Protein 4J2C (pdb70)

Secondary structure (DSSP, 8-state):
------HHHHHHHHHHHHHHHHHHHHHHHHHHH-TTT--HHHHHHHHHHHHHHHHHHHHHHHHHHHHHHHHHHSHHHH---HHHHHHHHHHHHHHHHHHHHHHHHHH-/-HHHHHHHH---/-----THHHHHHHHHHHHHHHHHHHHHHHHHHH---HHHHHHHHHHHHHHHHHHHHHHHHHHHHHHHHHHSHHHH---HHHHHHHHHHHHHHHHHHHHHHHHHHH-/-HHHHHHHH---

B-factor: mean 20.78, std 4.78, range [11.16, 37.94]

Organism: Homo sapiens (NCBI:txid9606)

Foldseek 3Di:
DDDDDCLVVLLVVLVVLLVVLVVLLVVLVVQVVDVPPNDPVVNVVSVVVNVVSLVVNVVSLVVLVVVLVVCVVPVVVPVDDPVVSVVSVVSSVVSVVSSVVSVVVPPD/DCVVCCVVPVDD/DDDDDCLVVLLVVLVVLLVVLVVLLVVLVVPVPPDDPVVNVVSVVVSVVSLVSNVVSLVVLVVVLVVCVVPVVVVVDDPVRSVVSVVSSVVSVVSSVVSVVVVVVD/DQVVCCVPPVDD

Radius of gyration: 21.81 Å; Cα contacts (8 Å, |Δi|>4): 162; chains: 4; bounding box: 42×27×80 Å

Structure (mmCIF, N/CA/C/O backbone):
data_4J2C
#
_entry.id   4J2C
#
_cell.length_a   41.636
_cell.length_b   45.660
_cell.length_c   58.338
_cell.angle_alpha   90.000
_cell.angle_beta   90.040
_cell.angle_gamma   90.000
#
_symmetry.space_group_name_H-M   'P 1 21 1'
#
loop_
_entity.id
_entity.type
_entity.pdbx_description
1 polymer Syntaxin-6
2 polymer 'Vacuolar protein sorting-associated protein 51 homolog'
3 water water
#
loop_
_atom_site.group_PDB
_atom_site.id
_atom_site.type_symbol
_atom_site.label_atom_id
_atom_site.label_alt_id
_atom_site.label_comp_id
_atom_site.label_asym_id
_atom_site.label_entity_id
_atom_site.label_seq_id
_atom_site.pdbx_PDB_ins_code
_atom_site.Cartn_x
_atom_site.Cartn_y
_atom_site.Cartn_z
_atom_site.occupancy
_atom_site.B_iso_or_equiv
_atom_site.auth_seq_id
_atom_site.auth_comp_id
_atom_site.auth_asym_id
_atom_site.auth_atom_id
_atom_site.pdbx_PDB_model_num
ATOM 1 N N . GLY A 1 1 ? -17.265 20.660 33.961 1.00 23.08 1 GLY A N 1
ATOM 2 C CA . GLY A 1 1 ? -16.663 21.153 32.734 1.00 24.30 1 GLY A CA 1
ATOM 3 C C . GLY A 1 1 ? -16.536 20.102 31.641 1.00 24.46 1 GLY A C 1
ATOM 4 O O . GLY A 1 1 ? -15.582 20.127 30.864 1.00 26.87 1 GLY A O 1
ATOM 5 N N . ALA A 1 2 ? -17.497 19.180 31.584 1.00 25.40 2 ALA A N 1
ATOM 6 C CA . ALA A 1 2 ? -17.503 18.124 30.572 1.00 22.95 2 ALA A CA 1
ATOM 7 C C 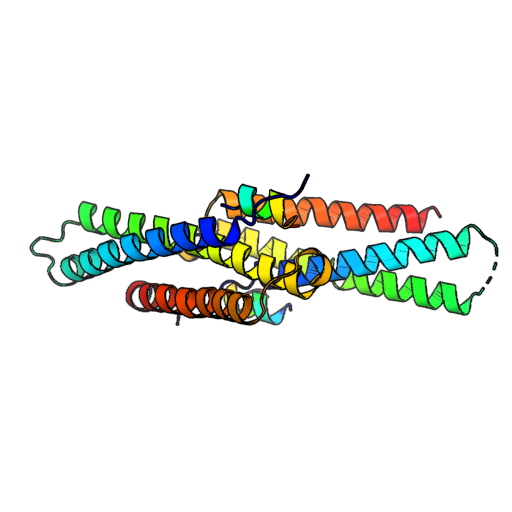. ALA A 1 2 ? -17.294 18.758 29.216 1.00 22.45 2 ALA A C 1
ATOM 8 O O . ALA A 1 2 ? -17.831 19.826 28.949 1.00 21.32 2 ALA A O 1
ATOM 10 N N . MET A 1 3 ? -16.518 18.092 28.367 1.00 22.02 3 MET A N 1
ATOM 11 C CA . MET A 1 3 ? -16.219 18.587 27.031 1.00 21.54 3 MET A CA 1
ATOM 12 C C . MET A 1 3 ? -16.864 17.679 25.982 1.00 21.17 3 MET A C 1
ATOM 13 O O . MET A 1 3 ? -17.109 16.499 26.236 1.00 20.37 3 MET A O 1
ATOM 18 N N . GLU A 1 4 ? -17.137 18.238 24.808 1.00 19.55 4 GLU A N 1
ATOM 19 C CA . GLU A 1 4 ? -17.698 17.479 23.698 1.00 19.06 4 GLU A CA 1
ATOM 20 C C . GLU A 1 4 ? -16.562 16.806 22.923 1.00 18.92 4 GLU A C 1
ATOM 21 O O . GLU A 1 4 ? -15.519 17.415 22.702 1.00 17.69 4 GLU A O 1
ATOM 27 N N . ASP A 1 5 ? -16.763 15.551 22.524 1.00 17.74 5 ASP A N 1
ATOM 28 C CA . ASP A 1 5 ? -15.742 14.795 21.797 1.00 18.21 5 ASP A CA 1
ATOM 29 C C . ASP A 1 5 ? -15.680 15.235 20.335 1.00 16.83 5 ASP A C 1
ATOM 30 O O . ASP A 1 5 ? -16.632 15.029 19.578 1.00 16.18 5 ASP A O 1
ATOM 35 N N . PRO A 1 6 ? -14.551 15.836 19.927 1.00 16.00 6 PRO A N 1
ATOM 36 C CA . PRO A 1 6 ? -14.515 16.387 18.572 1.00 15.74 6 PRO A CA 1
ATOM 37 C C . PRO A 1 6 ? -14.059 15.367 17.528 1.00 15.62 6 PRO A C 1
ATOM 38 O O . PRO A 1 6 ? -13.947 15.734 16.361 1.00 15.09 6 PRO A O 1
ATOM 42 N N . PHE A 1 7 ? -13.808 14.118 17.920 1.00 14.70 7 PHE A N 1
ATOM 43 C CA . PHE A 1 7 ? -13.324 13.137 16.946 1.00 14.47 7 PHE A CA 1
ATOM 44 C C . PHE A 1 7 ? -14.223 13.148 15.715 1.00 15.13 7 PHE A C 1
ATOM 45 O O . PHE A 1 7 ? -13.756 13.372 14.595 1.00 15.50 7 PHE A O 1
ATOM 53 N N . PHE A 1 8 ? -15.518 12.932 15.915 1.00 14.47 8 PHE A N 1
ATOM 54 C CA . PHE A 1 8 ? -16.418 12.825 14.772 1.00 15.13 8 PHE A CA 1
ATOM 55 C C . PHE A 1 8 ? -16.389 14.098 13.922 1.00 15.35 8 PHE A C 1
ATOM 56 O O . PHE A 1 8 ? -16.657 14.057 12.720 1.00 15.76 8 PHE A O 1
ATOM 64 N N . VAL A 1 9 ? -16.047 15.226 14.534 1.00 14.90 9 VAL A N 1
ATOM 65 C CA . VAL A 1 9 ? -15.948 16.463 13.766 1.00 13.90 9 VAL A CA 1
ATOM 66 C C . VAL A 1 9 ? -14.801 16.350 12.767 1.00 15.34 9 VAL A C 1
ATOM 67 O O . VAL A 1 9 ? -14.995 16.528 11.569 1.00 15.49 9 VAL A O 1
ATOM 71 N N . VAL A 1 10 ? -13.613 16.030 13.260 1.00 13.78 10 VAL A N 1
ATOM 72 C CA . VAL A 1 10 ? -12.452 15.900 12.389 1.00 13.93 10 VAL A CA 1
ATOM 73 C C . VAL A 1 10 ? -12.637 14.781 11.366 1.00 13.93 10 VAL A C 1
ATOM 74 O O . VAL A 1 10 ? -12.263 14.934 10.209 1.00 14.78 10 VAL A O 1
ATOM 78 N N . LYS A 1 11 ? -13.220 13.663 11.788 1.00 14.68 11 LYS A N 1
ATOM 79 C CA . LYS A 1 11 ? -13.542 12.572 10.868 1.00 13.77 11 LYS A CA 1
ATOM 80 C C . LYS A 1 11 ? -14.289 13.060 9.627 1.00 15.06 11 LYS A C 1
ATOM 81 O O . LYS A 1 11 ? -13.946 12.698 8.499 1.00 16.92 11 LYS A O 1
ATOM 87 N N . GLY A 1 12 ? -15.318 13.875 9.838 1.00 16.22 12 GLY A N 1
ATOM 88 C CA . GLY A 1 12 ? -16.104 14.414 8.741 1.00 16.12 12 GLY A CA 1
ATOM 89 C C . GLY A 1 12 ? -15.284 15.305 7.822 1.00 16.64 12 GLY A C 1
ATOM 90 O O . GLY A 1 12 ? -15.480 15.305 6.614 1.00 15.78 12 GLY A O 1
ATOM 91 N N . GLU A 1 13 ? -14.359 16.065 8.399 1.00 15.66 13 GLU A N 1
ATOM 92 C CA . GLU A 1 13 ? -13.485 16.932 7.614 1.00 15.88 13 GLU A CA 1
ATOM 93 C C . GLU A 1 13 ? -12.517 16.118 6.762 1.00 16.38 13 GLU A C 1
ATOM 94 O O . GLU A 1 13 ? -12.221 16.476 5.627 1.00 17.18 13 GLU A O 1
ATOM 100 N N . VAL A 1 14 ? -12.011 15.028 7.319 1.00 15.15 14 VAL A N 1
ATOM 101 C CA . VAL A 1 14 ? -11.149 14.129 6.561 1.00 14.78 14 VAL A CA 1
ATOM 102 C C . VAL A 1 14 ? -11.926 13.516 5.402 1.00 16.31 14 VAL A C 1
ATOM 103 O O . VAL A 1 14 ? -11.453 13.512 4.272 1.00 15.20 14 VAL A O 1
ATOM 107 N N . GLN A 1 15 ? -13.124 13.007 5.681 1.00 16.91 15 GLN A N 1
ATOM 108 C CA . GLN A 1 15 ? -13.968 12.456 4.623 1.00 17.51 15 GLN A CA 1
ATOM 109 C C . GLN A 1 15 ? -14.220 13.498 3.542 1.00 17.60 15 GLN A C 1
ATOM 110 O O . GLN A 1 15 ? -14.159 13.199 2.354 1.00 18.38 15 GLN A O 1
ATOM 116 N N . LYS A 1 16 ? -14.504 14.726 3.957 1.00 17.23 16 LYS A N 1
ATOM 117 C CA . LYS A 1 16 ? -14.738 15.802 3.004 1.00 18.31 16 LYS A CA 1
ATOM 118 C C . LYS A 1 16 ? -13.493 16.064 2.157 1.00 17.22 16 LYS A C 1
ATOM 119 O O . LYS A 1 16 ? -13.595 16.285 0.952 1.00 18.04 16 LYS A O 1
ATOM 125 N N . ALA A 1 17 ? -12.319 16.012 2.782 1.00 16.40 17 ALA A N 1
ATOM 126 C CA . ALA A 1 17 ? -11.059 16.168 2.057 1.00 16.70 17 ALA A CA 1
ATOM 127 C C . ALA A 1 17 ? -10.804 15.019 1.093 1.00 16.32 17 ALA A C 1
ATOM 128 O O . ALA A 1 17 ? -10.260 15.215 0.001 1.00 17.26 17 ALA A O 1
ATOM 130 N N . VAL A 1 18 ? -11.178 13.817 1.509 1.00 15.49 18 VAL A N 1
ATOM 131 C CA . VAL A 1 18 ? -11.015 12.624 0.686 1.00 16.35 18 VAL A CA 1
ATOM 132 C C . VAL A 1 18 ? -11.920 12.689 -0.547 1.00 18.58 18 VAL A C 1
ATOM 133 O O . VAL A 1 18 ? -11.554 12.222 -1.627 1.00 17.39 18 VAL A O 1
ATOM 137 N N . ASN A 1 19 ? -13.094 13.287 -0.378 1.00 17.45 19 ASN A N 1
ATOM 138 C CA . ASN A 1 19 ? -14.042 13.443 -1.473 1.00 17.91 19 ASN A CA 1
ATOM 139 C C . ASN A 1 19 ? -13.561 14.441 -2.511 1.00 17.37 19 ASN A C 1
ATOM 140 O O . ASN A 1 19 ? -13.622 14.182 -3.711 1.00 19.83 19 ASN A O 1
ATOM 145 N N . THR A 1 20 ? -13.071 15.580 -2.041 1.00 17.45 20 THR A N 1
ATOM 146 C CA . THR A 1 20 ? -12.455 16.571 -2.917 1.00 18.40 20 THR A CA 1
ATOM 147 C C . THR A 1 20 ? -11.235 16.001 -3.645 1.00 18.64 20 THR A C 1
ATOM 148 O O . THR A 1 20 ? -11.091 16.163 -4.860 1.00 18.24 20 THR A O 1
ATOM 152 N N . ALA A 1 21 ? -10.363 15.327 -2.901 1.00 17.75 21 ALA A N 1
ATOM 153 C CA . ALA A 1 21 ? -9.189 14.703 -3.495 1.00 18.50 21 ALA A CA 1
ATOM 154 C C . ALA A 1 21 ? -9.598 13.748 -4.608 1.00 17.98 21 ALA A C 1
ATOM 155 O O . ALA A 1 21 ? -9.003 13.746 -5.684 1.00 17.60 21 ALA A O 1
ATOM 157 N N . GLN A 1 22 ? -10.610 12.929 -4.345 1.00 17.49 22 GLN A N 1
ATOM 158 C CA . GLN A 1 22 ? -11.080 11.979 -5.347 1.00 19.62 22 GLN A CA 1
ATOM 159 C C . GLN A 1 22 ? -11.529 12.678 -6.636 1.00 19.40 22 GLN A C 1
ATOM 160 O O . GLN A 1 22 ? -11.181 12.251 -7.733 1.00 20.25 22 GLN A O 1
ATOM 166 N N . GLY A 1 23 ? -12.272 13.768 -6.502 1.00 20.75 23 GLY A N 1
ATOM 167 C CA . GLY A 1 23 ? -12.671 14.554 -7.655 1.00 20.01 23 GLY A CA 1
ATOM 168 C C . GLY A 1 23 ? -11.485 15.127 -8.411 1.00 19.83 23 GLY A C 1
ATOM 169 O O . GLY A 1 23 ? -11.512 15.229 -9.636 1.00 20.68 23 GLY A O 1
ATOM 170 N N . LEU A 1 24 ? -10.440 15.498 -7.677 1.00 18.86 24 LEU A N 1
ATOM 171 C CA . LEU A 1 24 ? -9.217 16.035 -8.269 1.00 18.07 24 LEU A CA 1
ATOM 172 C C . LEU A 1 24 ? -8.430 14.949 -8.998 1.00 19.80 24 LEU A C 1
ATOM 173 O O . LEU A 1 24 ? -7.831 15.200 -10.041 1.00 20.33 24 LEU A O 1
ATOM 178 N N . PHE A 1 25 ? -8.427 13.747 -8.433 1.00 18.49 25 PHE A N 1
ATOM 179 C CA . PHE A 1 25 ? -7.688 12.624 -9.002 1.00 19.96 25 PHE A CA 1
ATOM 180 C C . PHE A 1 25 ? -8.299 12.159 -10.314 1.00 20.56 25 PHE A C 1
ATOM 181 O O . PHE A 1 25 ? -7.584 11.815 -11.250 1.00 20.82 25 PHE A O 1
ATOM 189 N N . GLN A 1 26 ? -9.626 12.139 -10.371 1.00 20.68 26 GLN A N 1
ATOM 190 C CA . GLN A 1 26 ? -10.333 11.758 -11.587 1.00 21.76 26 GLN A CA 1
ATOM 191 C C . GLN A 1 26 ? -10.051 12.795 -12.673 1.00 23.85 26 GLN A C 1
ATOM 192 O O . GLN A 1 26 ? -9.926 12.467 -13.853 1.00 24.36 26 GLN A O 1
ATOM 198 N N . ARG A 1 27 ? -9.939 14.052 -12.258 1.00 23.03 27 ARG A N 1
ATOM 199 C CA . ARG A 1 27 ? -9.556 15.130 -13.158 1.00 22.14 27 ARG A CA 1
ATOM 200 C C . ARG A 1 27 ? -8.137 14.903 -13.678 1.00 23.28 27 ARG A C 1
ATOM 201 O O . ARG A 1 27 ? -7.894 14.917 -14.883 1.00 26.14 27 ARG A O 1
ATOM 209 N N . TRP A 1 28 ? -7.204 14.693 -12.757 1.00 22.45 28 TRP A N 1
ATOM 210 C CA . TRP A 1 28 ? -5.815 14.421 -13.098 1.00 21.14 28 TRP A CA 1
ATOM 211 C C . TRP A 1 28 ? -5.704 13.296 -14.123 1.00 24.19 28 T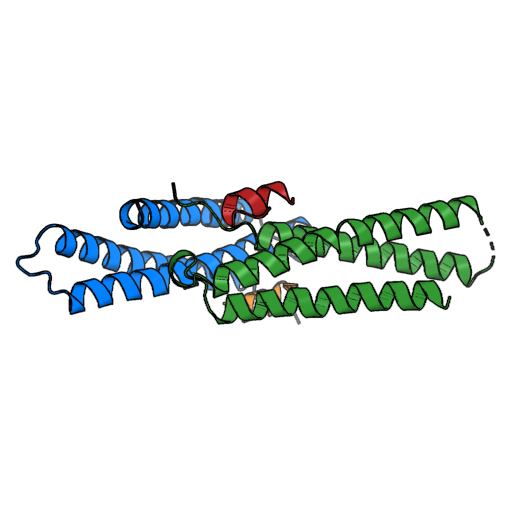RP A C 1
ATOM 212 O O . TRP A 1 28 ? -4.931 13.377 -15.076 1.00 23.47 28 TRP A O 1
ATOM 223 N N . THR A 1 29 ? -6.479 12.240 -13.910 1.00 24.23 29 THR A N 1
ATOM 224 C CA . THR A 1 29 ? -6.474 11.088 -14.794 1.00 24.75 29 THR A CA 1
ATOM 225 C C . THR A 1 29 ? -6.915 11.482 -16.194 1.00 26.25 29 THR A C 1
ATOM 226 O O . THR A 1 29 ? -6.262 11.142 -17.185 1.00 26.66 29 THR A O 1
ATOM 230 N N . GLU A 1 30 ? -8.024 12.207 -16.265 1.00 27.33 30 GLU A N 1
ATOM 231 C CA . GLU A 1 30 ? -8.574 12.641 -17.545 1.00 27.81 30 GLU A CA 1
ATOM 232 C C . GLU A 1 30 ? -7.641 13.593 -18.306 1.00 28.21 30 GLU A C 1
ATOM 233 O O . GLU A 1 30 ? -7.610 13.584 -19.538 1.00 30.31 30 GLU A O 1
ATOM 239 N N . LEU A 1 31 ? -6.870 14.392 -17.571 1.00 26.98 31 LEU A N 1
ATOM 240 C CA . LEU A 1 31 ? -5.850 15.253 -18.170 1.00 28.04 31 LEU A CA 1
ATOM 241 C C . LEU A 1 31 ? -4.636 14.458 -18.657 1.00 28.13 31 LEU A C 1
ATOM 242 O O . LEU A 1 31 ? -4.240 14.561 -19.816 1.00 28.24 31 LEU A O 1
ATOM 247 N N . LEU A 1 32 ? -4.044 13.673 -17.763 1.00 27.07 32 LEU A N 1
ATOM 248 C CA . LEU A 1 32 ? -2.826 12.932 -18.087 1.00 28.48 32 LEU A CA 1
ATOM 249 C C . LEU A 1 32 ? -3.046 11.878 -19.170 1.00 29.96 32 LEU A C 1
ATOM 250 O O . LEU A 1 32 ? -2.085 11.373 -19.755 1.00 30.86 32 LEU A O 1
ATOM 255 N N . GLN A 1 33 ? -4.310 11.554 -19.442 1.00 30.70 33 GLN A N 1
ATOM 256 C CA . GLN A 1 33 ? -4.634 10.565 -20.469 1.00 31.55 33 GLN A CA 1
ATOM 257 C C . GLN A 1 33 ? -4.784 11.198 -21.849 1.00 32.33 33 GLN A C 1
ATOM 258 O O . GLN A 1 33 ? -4.418 10.592 -22.857 1.00 34.69 33 GLN A O 1
ATOM 264 N N . ASP A 1 34 ? -5.308 12.418 -21.899 1.00 33.20 34 ASP A N 1
ATOM 265 C CA . ASP A 1 34 ? -5.426 13.119 -23.174 1.00 34.32 34 ASP A CA 1
ATOM 266 C C . ASP A 1 34 ? -4.847 14.533 -23.134 1.00 33.54 34 ASP A C 1
ATOM 267 O O . ASP A 1 34 ? -5.526 15.486 -22.737 1.00 33.65 34 ASP A O 1
ATOM 272 N N . PRO A 1 35 ? -3.574 14.655 -23.536 1.00 33.61 35 PRO A N 1
ATOM 273 C CA . PRO A 1 35 ? -2.856 15.907 -23.795 1.00 32.33 35 PRO A CA 1
ATOM 274 C C . PRO A 1 35 ? -3.415 16.663 -25.003 1.00 34.20 35 PRO A C 1
ATOM 275 O O . PRO A 1 35 ? -2.661 17.313 -25.728 1.00 36.19 35 PRO A O 1
ATOM 279 N N . SER A 1 36 ? -4.722 16.561 -25.221 1.00 34.56 36 SER A N 1
ATOM 280 C CA . SER A 1 36 ? -5.405 17.415 -26.183 1.00 33.57 36 SER A CA 1
ATOM 281 C C . SER A 1 36 ? -5.886 18.653 -25.447 1.00 33.85 36 SER A C 1
ATOM 282 O O . SER A 1 36 ? -5.701 19.780 -25.901 1.00 36.74 36 SER A O 1
ATOM 285 N N . THR A 1 37 ? -6.509 18.422 -24.298 1.00 35.23 37 THR A N 1
ATOM 286 C CA . THR A 1 37 ? -6.991 19.491 -23.433 1.00 35.36 37 THR A CA 1
ATOM 287 C C . THR A 1 37 ? -5.981 19.788 -22.322 1.00 32.89 37 THR A C 1
ATOM 288 O O . THR A 1 37 ? -5.988 20.864 -21.725 1.00 33.47 37 THR A O 1
ATOM 292 N N . ALA A 1 38 ? -5.093 18.833 -22.071 1.00 34.21 38 ALA A N 1
ATOM 293 C CA . ALA A 1 38 ? -4.220 18.873 -20.902 1.00 30.24 38 ALA A CA 1
ATOM 294 C C . ALA A 1 38 ? -3.078 19.880 -21.000 1.00 28.32 38 ALA A C 1
ATOM 295 O O . ALA A 1 38 ? -1.948 19.524 -21.343 1.00 28.08 38 ALA A O 1
ATOM 297 N N . THR A 1 39 ? -3.371 21.133 -20.672 1.00 25.96 39 THR A N 1
ATOM 298 C CA . THR A 1 39 ? -2.333 22.147 -20.635 1.00 24.32 39 THR A CA 1
ATOM 299 C C . THR A 1 39 ? -1.503 21.963 -19.375 1.00 21.18 39 THR A C 1
ATOM 300 O O . THR A 1 39 ? -1.991 21.435 -18.376 1.00 20.81 39 THR A O 1
ATOM 304 N N . ARG A 1 40 ? -0.241 22.375 -19.440 1.00 20.50 40 ARG A N 1
ATOM 305 C CA . ARG A 1 40 ? 0.715 22.182 -18.354 1.00 19.44 40 ARG A CA 1
ATOM 306 C C . ARG A 1 40 ? 0.258 22.870 -17.068 1.00 19.03 40 ARG A C 1
ATOM 307 O O . ARG A 1 40 ? 0.291 22.280 -15.987 1.00 16.84 40 ARG A O 1
ATOM 315 N N . GLU A 1 41 ? -0.177 24.117 -17.193 1.00 17.77 41 GLU A N 1
ATOM 316 C CA . GLU A 1 41 ? -0.600 24.887 -16.029 1.00 17.56 41 GLU A CA 1
ATOM 317 C C . GLU A 1 41 ? -1.745 24.201 -15.287 1.00 16.81 41 GLU A C 1
ATOM 318 O O . GLU A 1 41 ? -1.724 24.095 -14.064 1.00 16.97 41 GLU A O 1
ATOM 324 N N . GLU A 1 42 ? -2.733 23.721 -16.034 1.00 16.85 42 GLU A N 1
ATOM 325 C CA . GLU A 1 42 ? -3.891 23.073 -15.442 1.00 16.88 42 GLU A CA 1
ATOM 326 C C . GLU A 1 42 ? -3.483 21.757 -14.787 1.00 17.40 42 GLU A C 1
ATOM 327 O O . GLU A 1 42 ? -3.936 21.435 -13.692 1.00 17.03 42 GLU A O 1
ATOM 333 N N . ILE A 1 43 ? -2.625 20.999 -15.463 1.00 16.63 43 ILE A N 1
ATOM 334 C CA . ILE A 1 43 ? -2.100 19.763 -14.895 1.00 16.87 43 ILE A CA 1
ATOM 335 C C . ILE A 1 43 ? -1.334 20.059 -13.609 1.00 17.40 43 ILE A C 1
ATOM 336 O O . ILE A 1 43 ? -1.575 19.429 -12.580 1.00 18.25 43 ILE A O 1
ATOM 341 N N . ASP A 1 44 ? -0.418 21.023 -13.663 1.00 16.29 44 ASP A N 1
ATOM 342 C CA . ASP A 1 44 ? 0.332 21.425 -12.475 1.00 17.66 44 ASP A CA 1
ATOM 343 C C . ASP A 1 44 ? -0.589 21.825 -11.319 1.00 17.84 44 ASP A C 1
ATOM 344 O O . ASP A 1 44 ? -0.393 21.391 -10.182 1.00 16.36 44 ASP A O 1
ATOM 349 N N . TRP A 1 45 ? -1.588 22.656 -11.609 1.00 17.38 45 TRP A N 1
ATOM 350 C CA . TRP A 1 45 ? -2.522 23.103 -10.577 1.00 16.61 45 TRP A CA 1
ATOM 351 C C . TRP A 1 45 ? -3.280 21.951 -9.932 1.00 17.13 45 TRP A C 1
ATOM 352 O O . TRP A 1 45 ? -3.463 21.925 -8.712 1.00 16.71 45 TRP A O 1
ATOM 363 N N . THR A 1 46 ? -3.743 21.019 -10.761 1.00 16.40 46 THR A N 1
ATOM 364 C CA . THR A 1 46 ? -4.525 19.883 -10.289 1.00 16.26 46 THR A CA 1
ATOM 365 C C . THR A 1 46 ? -3.681 18.950 -9.413 1.00 17.16 46 THR A C 1
ATOM 366 O O . THR A 1 46 ? -4.093 18.550 -8.324 1.00 16.89 46 THR A O 1
ATOM 370 N N . THR A 1 47 ? -2.493 18.617 -9.897 1.00 17.35 47 THR A N 1
ATOM 371 C CA . THR A 1 47 ? -1.567 17.794 -9.139 1.00 17.58 47 THR A CA 1
ATOM 372 C C . THR A 1 47 ? -1.198 18.480 -7.825 1.00 18.54 47 THR A C 1
ATOM 373 O O . THR A 1 47 ? -1.003 17.820 -6.802 1.00 19.86 47 THR A O 1
ATOM 377 N N . ASN A 1 48 ? -1.110 19.804 -7.848 1.00 18.29 48 ASN A N 1
ATOM 378 C CA . ASN A 1 48 ? -0.766 20.552 -6.639 1.00 19.62 48 ASN A CA 1
ATOM 379 C C . ASN A 1 48 ? -1.872 20.545 -5.589 1.00 18.99 48 ASN A C 1
ATOM 380 O O . ASN A 1 48 ? -1.610 20.378 -4.398 1.00 20.92 48 ASN A O 1
ATOM 385 N N . GLU A 1 49 ? -3.109 20.737 -6.024 1.00 17.92 49 GLU A N 1
ATOM 386 C CA . GLU A 1 49 ? -4.216 20.782 -5.082 1.00 18.31 49 GLU A CA 1
ATOM 387 C C . GLU A 1 49 ? -4.562 19.385 -4.579 1.00 19.01 49 GLU A C 1
ATOM 388 O O . GLU A 1 49 ? -5.107 19.229 -3.486 1.00 20.52 49 GLU A O 1
ATOM 394 N N . LEU A 1 50 ? -4.234 18.376 -5.383 1.00 17.52 50 LEU A N 1
ATOM 395 C CA . LEU A 1 50 ? -4.439 16.984 -5.007 1.00 19.17 50 LEU A CA 1
ATOM 396 C C . LEU A 1 50 ? -3.451 16.646 -3.889 1.00 19.23 50 LEU A C 1
ATOM 397 O O . LEU A 1 50 ? -3.751 15.878 -2.977 1.00 20.88 50 LEU A O 1
ATOM 402 N N . ARG A 1 51 ? -2.272 17.254 -3.961 1.00 21.48 51 ARG A N 1
ATOM 403 C CA . ARG A 1 51 ? -1.284 17.151 -2.896 1.00 21.39 51 ARG A CA 1
ATOM 404 C C . ARG A 1 51 ? -1.695 17.945 -1.661 1.00 20.63 51 ARG A C 1
ATOM 405 O O . ARG A 1 51 ? -1.484 17.500 -0.535 1.00 22.02 51 ARG A O 1
ATOM 413 N N . ASN A 1 52 ? -2.285 19.117 -1.874 1.00 21.96 52 ASN A N 1
ATOM 414 C CA . ASN A 1 52 ? -2.772 19.951 -0.773 1.00 21.24 52 ASN A CA 1
ATO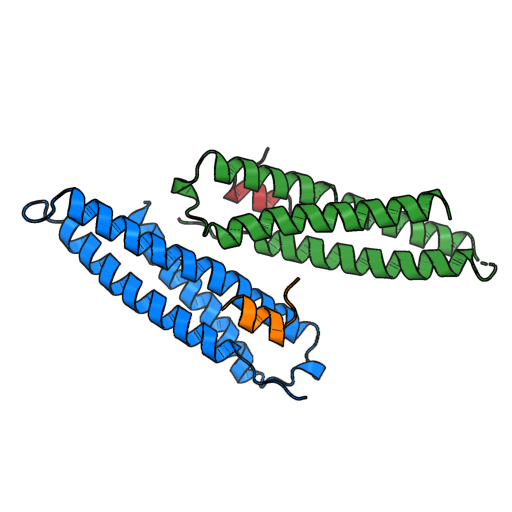M 415 C C . ASN A 1 52 ? -3.759 19.201 0.110 1.00 20.85 52 ASN A C 1
ATOM 416 O O . ASN A 1 52 ? -3.806 19.407 1.318 1.00 20.87 52 ASN A O 1
ATOM 421 N N . ASN A 1 53 ? -4.551 18.326 -0.502 1.00 21.11 53 ASN A N 1
ATOM 422 C CA . ASN A 1 53 ? -5.510 17.531 0.246 1.00 19.53 53 ASN A CA 1
ATOM 423 C C . ASN A 1 53 ? -4.856 16.311 0.885 1.00 19.28 53 ASN A C 1
ATOM 424 O O . ASN A 1 53 ? -5.061 16.034 2.069 1.00 18.93 53 ASN A O 1
ATOM 429 N N . LEU A 1 54 ? -4.052 15.594 0.109 1.00 18.34 54 LEU A N 1
ATOM 430 C CA . LEU A 1 54 ? -3.398 14.393 0.619 1.00 19.48 54 LEU A CA 1
ATOM 431 C C . LEU A 1 54 ? -2.516 14.718 1.821 1.00 19.38 54 LEU A C 1
ATOM 432 O O . LEU A 1 54 ? -2.231 13.857 2.654 1.00 19.75 54 LEU A O 1
ATOM 437 N N . ARG A 1 55 ? -2.129 15.987 1.905 1.00 20.43 55 ARG A N 1
ATOM 438 C CA . ARG A 1 55 ? -1.310 16.534 2.980 1.00 20.67 55 ARG A CA 1
ATOM 439 C C . ARG A 1 55 ? -2.108 16.739 4.263 1.00 19.38 55 ARG A C 1
ATOM 440 O O . ARG A 1 55 ? -1.707 16.294 5.340 1.00 20.42 55 ARG A O 1
ATOM 448 N N . SER A 1 56 ? -3.231 17.434 4.140 1.00 19.60 56 SER A N 1
ATOM 449 C CA . SER A 1 56 ? -4.133 17.647 5.259 1.00 19.41 56 SER A CA 1
ATOM 450 C C . SER A 1 56 ? -4.632 16.310 5.789 1.00 18.28 56 SER A C 1
ATOM 451 O O . SER A 1 56 ? -4.701 16.095 6.999 1.00 18.40 56 SER A O 1
ATOM 454 N N . ILE A 1 57 ? -4.971 15.408 4.875 1.00 17.42 57 ILE A N 1
ATOM 455 C CA . ILE A 1 57 ? -5.514 14.112 5.263 1.00 16.16 57 ILE A CA 1
ATOM 456 C C . ILE A 1 57 ? -4.519 13.263 6.056 1.00 16.85 57 ILE A C 1
ATOM 457 O O . ILE A 1 57 ? -4.902 12.541 6.979 1.00 15.19 57 ILE A O 1
ATOM 462 N N . GLU A 1 58 ? -3.241 13.340 5.703 1.00 15.88 58 GLU A N 1
ATOM 463 C CA . GLU A 1 58 ? -2.253 12.501 6.374 1.00 17.39 58 GLU A CA 1
ATOM 464 C C . GLU A 1 58 ? -1.924 12.993 7.792 1.00 15.99 58 GLU A C 1
ATOM 465 O O . GLU A 1 58 ? -1.802 12.190 8.722 1.00 16.32 58 GLU A O 1
ATOM 471 N N . TRP A 1 59 ? -1.803 14.303 7.957 1.00 15.42 59 TRP A N 1
ATOM 472 C CA . TRP A 1 59 ? -1.653 14.900 9.276 1.00 15.78 59 TRP A CA 1
ATOM 473 C C . TRP A 1 59 ? -2.879 14.529 10.099 1.00 15.74 59 TRP A C 1
ATOM 474 O O . TRP A 1 59 ? -2.770 13.977 11.195 1.00 15.84 59 TRP A O 1
ATOM 485 N N . ASP A 1 60 ? -4.051 14.822 9.551 1.00 14.94 60 ASP A N 1
ATOM 486 C CA . ASP A 1 60 ? -5.313 14.498 10.208 1.00 16.03 60 ASP A CA 1
ATOM 487 C C . ASP A 1 60 ? -5.374 13.072 10.728 1.00 14.43 60 ASP A C 1
ATOM 488 O O . ASP A 1 60 ? -5.776 12.847 11.864 1.00 13.84 60 ASP A O 1
ATOM 493 N N . LEU A 1 61 ? -4.997 12.113 9.886 1.00 15.01 61 LEU A N 1
ATOM 494 C CA . LEU A 1 61 ? -5.045 10.696 10.254 1.00 14.12 61 LEU A CA 1
ATOM 495 C C . LEU A 1 61 ? -4.037 10.354 11.349 1.00 14.36 61 LEU A C 1
ATOM 496 O O . LEU A 1 61 ? -4.312 9.503 12.198 1.00 14.42 61 LEU A O 1
ATOM 501 N N . GLU A 1 62 ? -2.870 11.001 11.308 1.00 14.31 62 GLU A N 1
ATOM 502 C CA . GLU A 1 62 ? -1.859 10.868 12.357 1.00 14.93 62 GLU A CA 1
ATOM 503 C C . GLU A 1 62 ? -2.454 11.234 13.696 1.00 14.35 62 GLU A C 1
ATOM 504 O O . GLU A 1 62 ? -2.321 10.499 14.668 1.00 14.43 62 GLU A O 1
ATOM 510 N N . ASP A 1 63 ? -3.087 12.400 13.744 1.00 14.71 63 ASP A N 1
ATOM 511 C CA . ASP A 1 63 ? -3.650 12.902 14.983 1.00 15.92 63 ASP A CA 1
ATOM 512 C C . ASP A 1 63 ? -4.782 12.007 15.434 1.00 14.03 63 ASP A C 1
ATOM 513 O O . ASP A 1 63 ? -4.866 11.652 16.602 1.00 14.66 63 ASP A O 1
ATOM 518 N N . LEU A 1 64 ? -5.661 11.659 14.504 1.00 12.46 64 LEU A N 1
ATOM 519 C CA . LEU A 1 64 ? -6.797 10.816 14.824 1.00 13.20 64 LEU A CA 1
ATOM 520 C C . LEU A 1 64 ? -6.350 9.470 15.372 1.00 14.26 64 LEU A C 1
ATOM 521 O O . LEU A 1 64 ? -6.880 8.996 16.383 1.00 14.19 64 LEU A O 1
ATOM 526 N N . ASP A 1 65 ? -5.384 8.849 14.697 1.00 13.47 65 ASP A N 1
ATOM 527 C CA . ASP A 1 65 ? -4.833 7.572 15.143 1.00 14.74 65 ASP A CA 1
ATOM 528 C C . ASP A 1 65 ? -4.267 7.664 16.565 1.00 14.77 65 ASP A C 1
ATOM 529 O O . ASP A 1 65 ? -4.412 6.731 17.361 1.00 15.64 65 ASP A O 1
ATOM 534 N N . GLU A 1 66 ? -3.626 8.787 16.881 1.00 14.40 66 GLU A N 1
ATOM 535 C CA . GLU A 1 66 ? -3.079 9.005 18.216 1.00 14.23 66 GLU A CA 1
ATOM 536 C C . GLU A 1 66 ? -4.155 9.083 19.283 1.00 15.50 66 GLU A C 1
ATOM 537 O O . GLU A 1 66 ? -3.980 8.544 20.378 1.00 15.11 66 GLU A O 1
ATOM 543 N N . THR A 1 67 ? -5.260 9.760 18.978 1.00 13.33 67 THR A N 1
ATOM 544 C CA . THR A 1 67 ? -6.336 9.878 19.958 1.00 14.97 67 THR A CA 1
ATOM 545 C C . THR A 1 67 ? -6.845 8.492 20.346 1.00 14.70 67 THR A C 1
ATOM 546 O O . THR A 1 67 ? -7.264 8.276 21.481 1.00 16.72 67 THR A O 1
ATOM 550 N N . ILE A 1 68 ? -6.775 7.550 19.413 1.00 13.60 68 ILE A N 1
ATOM 551 C CA . ILE A 1 68 ? -7.175 6.168 19.690 1.00 14.64 68 ILE A CA 1
ATOM 552 C C . ILE A 1 68 ? -6.281 5.557 20.760 1.00 16.12 68 ILE A C 1
ATOM 553 O O . ILE A 1 68 ? -6.758 4.904 21.684 1.00 15.53 68 ILE A O 1
ATOM 558 N N . SER A 1 69 ? -4.978 5.790 20.644 1.00 16.62 69 SER A N 1
ATOM 559 C CA . SER A 1 69 ? -4.032 5.265 21.617 1.00 16.85 69 SER A CA 1
ATOM 560 C C . SER A 1 69 ? -4.279 5.907 22.9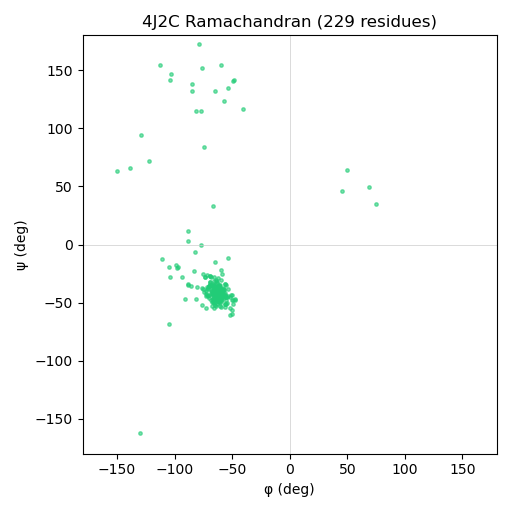77 1.00 17.76 69 SER A C 1
ATOM 561 O O . SER A 1 69 ? -4.179 5.254 24.018 1.00 16.92 69 SER A O 1
ATOM 564 N N . ILE A 1 70 ? -4.635 7.186 22.955 1.00 16.78 70 ILE A N 1
ATOM 565 C CA . ILE A 1 70 ? -4.928 7.935 24.178 1.00 16.58 70 ILE A CA 1
ATOM 566 C C . ILE A 1 70 ? -6.154 7.388 24.913 1.00 16.86 70 ILE A C 1
ATOM 567 O O . ILE A 1 70 ? -6.128 7.210 26.132 1.00 18.60 70 ILE A O 1
ATOM 572 N N . VAL A 1 71 ? -7.220 7.100 24.172 1.00 16.92 71 VAL A N 1
ATOM 573 C CA . VAL A 1 71 ? -8.399 6.450 24.751 1.00 16.97 71 VAL A CA 1
ATOM 574 C C . VAL A 1 71 ? -8.102 5.033 25.273 1.00 19.21 71 VAL A C 1
ATOM 575 O O . VAL A 1 71 ? -8.567 4.636 26.344 1.00 19.20 71 VAL A O 1
ATOM 579 N N . GLU A 1 72 ? -7.325 4.269 24.516 1.00 18.03 72 GLU A N 1
ATOM 580 C CA . GLU A 1 72 ? -7.033 2.895 24.908 1.00 18.66 72 GLU A CA 1
ATOM 581 C C . GLU A 1 72 ? -6.132 2.820 26.138 1.00 19.41 72 GLU A C 1
ATOM 582 O O . GLU A 1 72 ? -6.176 1.848 26.894 1.00 18.50 72 GLU A O 1
ATOM 588 N N . ALA A 1 73 ? -5.323 3.849 26.339 1.00 18.92 73 ALA A N 1
ATOM 589 C CA . ALA A 1 73 ? -4.451 3.903 27.507 1.00 21.20 73 ALA A CA 1
ATOM 590 C C . ALA A 1 73 ? -5.198 4.426 28.732 1.00 22.42 73 ALA A C 1
ATOM 591 O O . ALA A 1 73 ? -4.803 4.166 29.869 1.00 23.75 73 ALA A O 1
ATOM 593 N N . ASN A 1 74 ? -6.282 5.160 28.495 1.00 21.05 74 ASN A N 1
ATOM 594 C CA . ASN A 1 74 ? -7.067 5.734 29.582 1.00 21.31 74 ASN A CA 1
ATOM 595 C C . ASN A 1 74 ? -8.562 5.611 29.298 1.00 22.31 74 ASN A C 1
ATOM 596 O O . ASN A 1 74 ? -9.250 6.613 29.111 1.00 20.79 74 ASN A O 1
ATOM 601 N N . PRO A 1 75 ? -9.063 4.369 29.262 1.00 20.25 75 PRO A N 1
ATOM 602 C CA . PRO A 1 75 ? -10.449 4.077 28.885 1.00 22.21 75 PRO A CA 1
ATOM 603 C C . PRO A 1 75 ? -11.474 4.632 29.867 1.00 21.35 75 PRO A C 1
ATOM 604 O O . PRO A 1 75 ? -12.505 5.141 29.423 1.00 22.52 75 PRO A O 1
ATOM 608 N N . ARG A 1 76 ? -11.209 4.532 31.167 1.00 21.00 76 ARG A N 1
ATOM 609 C CA . ARG A 1 76 ? -12.161 5.013 32.168 1.00 23.25 76 ARG A CA 1
ATOM 610 C C . ARG A 1 76 ? -12.511 6.484 31.954 1.00 22.00 76 ARG A C 1
ATOM 611 O O . ARG A 1 76 ? -13.676 6.864 32.017 1.00 23.08 76 ARG A O 1
ATOM 619 N N . LYS A 1 77 ? -11.501 7.302 31.680 1.00 23.03 77 LYS A N 1
ATOM 620 C CA . LYS A 1 77 ? -11.694 8.736 31.482 1.00 22.46 77 LYS A CA 1
ATOM 621 C C . LYS A 1 77 ? -12.595 9.070 30.296 1.00 22.27 77 LYS A C 1
ATOM 622 O O . LYS A 1 77 ? -13.379 10.024 30.340 1.00 21.97 77 LYS A O 1
ATOM 628 N N . PHE A 1 78 ? -12.471 8.297 29.225 1.00 21.04 78 PHE A N 1
ATOM 629 C CA . PHE A 1 78 ? -13.152 8.657 27.989 1.00 21.61 78 PHE A CA 1
ATOM 630 C C . PHE A 1 78 ? -14.518 7.999 27.843 1.00 21.58 78 PHE A C 1
ATOM 631 O O . PHE A 1 78 ? -15.409 8.561 27.213 1.00 21.83 78 PHE A O 1
ATOM 639 N N . ASN A 1 79 ? -14.691 6.826 28.448 1.00 20.54 79 ASN A N 1
ATOM 640 C CA . ASN A 1 79 ? -15.978 6.149 28.413 1.00 19.21 79 ASN A CA 1
ATOM 641 C C . ASN A 1 79 ? -16.531 6.067 26.996 1.00 20.30 79 ASN A C 1
ATOM 642 O O . ASN A 1 79 ? -17.575 6.661 26.696 1.00 21.47 79 ASN A O 1
ATOM 647 N N . LEU A 1 80 ? -15.838 5.344 26.122 1.00 19.06 80 LEU A N 1
ATOM 648 C CA . LEU A 1 80 ? -16.286 5.199 24.738 1.00 19.33 80 LEU A CA 1
ATOM 649 C C . LEU A 1 80 ? -16.914 3.839 24.485 1.00 19.29 80 LEU A C 1
ATOM 650 O O . LEU A 1 80 ? -16.446 2.819 24.986 1.00 18.40 80 LEU A O 1
ATOM 655 N N . ASP A 1 81 ? -17.976 3.827 23.691 1.00 19.11 81 ASP A N 1
ATOM 656 C CA . ASP A 1 81 ? -18.594 2.581 23.267 1.00 19.33 81 ASP A CA 1
ATOM 657 C C . ASP A 1 81 ? -17.606 1.804 22.389 1.00 18.49 81 ASP A C 1
ATOM 658 O O . ASP A 1 81 ? -17.006 2.367 21.478 1.00 18.10 81 ASP A O 1
ATOM 663 N N . ALA A 1 82 ? -17.433 0.516 22.674 1.00 18.06 82 ALA A N 1
ATOM 664 C CA . ALA A 1 82 ? -16.419 -0.303 22.002 1.00 19.07 82 ALA A CA 1
ATOM 665 C C . ALA A 1 82 ? -16.669 -0.518 20.510 1.00 19.64 82 ALA A C 1
ATOM 666 O O . ALA A 1 82 ? -15.733 -0.535 19.707 1.00 20.40 82 ALA A O 1
ATOM 668 N N . THR A 1 83 ? -17.927 -0.697 20.129 1.00 18.03 83 THR A N 1
ATOM 669 C CA . THR A 1 83 ? -18.253 -0.800 18.714 1.00 19.56 83 THR A CA 1
ATOM 670 C C . THR A 1 83 ? -17.901 0.502 18.001 1.00 19.92 83 THR A C 1
ATOM 671 O O . THR A 1 83 ? -17.309 0.484 16.915 1.00 19.82 83 THR A O 1
ATOM 675 N N . GLU A 1 84 ? -18.264 1.626 18.618 1.00 18.33 84 GLU A N 1
ATOM 676 C CA . GLU A 1 84 ? -17.936 2.946 18.084 1.00 17.77 84 GLU A CA 1
ATOM 677 C C . GLU A 1 84 ? -16.425 3.099 17.890 1.00 17.13 84 GLU A C 1
ATOM 678 O O . GLU A 1 84 ? -15.969 3.616 16.869 1.00 17.45 84 GLU A O 1
ATOM 684 N N . LEU A 1 85 ? -15.656 2.644 18.873 1.00 16.13 85 LEU A N 1
ATOM 685 C CA . LEU A 1 85 ? -14.202 2.717 18.818 1.00 16.12 85 LEU A CA 1
ATOM 686 C C . LEU A 1 85 ? -13.661 1.893 17.651 1.00 17.01 85 LEU A C 1
ATOM 687 O O . LEU A 1 85 ? -12.826 2.370 16.884 1.00 17.55 85 LEU A O 1
ATOM 692 N N . SER A 1 86 ? -14.129 0.654 17.518 1.00 18.46 86 SER A N 1
ATOM 693 C CA . SER A 1 86 ? -13.722 -0.192 16.396 1.00 17.11 86 SER A CA 1
ATOM 694 C C . SER A 1 86 ? -14.015 0.466 15.054 1.00 17.61 86 SER A C 1
ATOM 695 O O . SER A 1 86 ? -13.277 0.285 14.088 1.00 17.12 86 SER A O 1
ATOM 698 N N . ILE A 1 87 ? -15.104 1.220 14.999 1.00 16.15 87 ILE A N 1
ATOM 699 C CA . ILE A 1 87 ? -15.429 1.988 13.812 1.00 17.63 87 ILE A CA 1
ATOM 700 C C . ILE A 1 87 ? -14.388 3.086 13.596 1.00 16.46 87 ILE A C 1
ATOM 701 O O . ILE A 1 87 ? -13.882 3.245 12.492 1.00 16.15 87 ILE A O 1
ATOM 706 N N . ARG A 1 88 ? -14.045 3.819 14.650 1.00 15.75 88 ARG A N 1
ATOM 707 C CA . ARG A 1 88 ? -12.967 4.802 14.553 1.00 15.96 88 ARG A CA 1
ATOM 708 C C . ARG A 1 88 ? -11.708 4.163 13.974 1.00 14.84 88 ARG A C 1
ATOM 709 O O . ARG A 1 88 ? -11.069 4.732 13.094 1.00 15.69 88 ARG A O 1
ATOM 717 N N . LYS A 1 89 ? -11.352 2.978 14.460 1.00 16.22 89 LYS A N 1
ATOM 718 C CA . LYS A 1 89 ? -10.156 2.297 13.964 1.00 16.16 89 LYS A CA 1
ATOM 719 C C . LYS A 1 89 ? -10.279 1.952 12.484 1.00 16.30 89 LYS A C 1
ATOM 720 O O . LYS A 1 89 ? -9.343 2.152 11.708 1.00 15.85 89 LYS A O 1
ATOM 726 N N . ALA A 1 90 ? -11.438 1.430 12.097 1.00 16.59 90 ALA A N 1
ATOM 727 C CA . ALA A 1 90 ? -11.671 1.049 10.712 1.00 16.64 90 ALA A CA 1
ATOM 728 C C . ALA A 1 90 ? -11.680 2.265 9.792 1.00 16.82 90 ALA A C 1
ATOM 729 O O . ALA A 1 90 ? -11.359 2.163 8.609 1.00 16.51 90 ALA A O 1
ATOM 731 N N . PHE A 1 91 ? -12.056 3.419 10.329 1.00 17.04 91 PHE A N 1
ATOM 732 C CA . PHE A 1 91 ? -12.048 4.633 9.528 1.00 17.06 91 PHE A CA 1
ATOM 733 C C . PHE A 1 91 ? -10.621 5.023 9.205 1.00 16.20 91 PHE A C 1
ATOM 734 O O . PHE A 1 91 ? -10.286 5.325 8.060 1.00 16.26 91 PHE A O 1
ATOM 742 N N . ILE A 1 92 ? -9.779 5.028 10.229 1.00 15.93 92 ILE A N 1
ATOM 743 C CA . ILE A 1 92 ? -8.380 5.365 10.038 1.00 15.06 92 ILE A CA 1
ATOM 744 C C . ILE A 1 92 ? -7.701 4.423 9.044 1.00 17.33 92 ILE A C 1
ATOM 745 O O . ILE A 1 92 ? -7.021 4.872 8.119 1.00 17.08 92 ILE A O 1
ATOM 750 N N . THR A 1 93 ? -7.906 3.122 9.222 1.00 15.50 93 THR A N 1
ATOM 751 C CA . THR A 1 93 ? -7.255 2.123 8.380 1.00 17.20 93 THR A CA 1
ATOM 752 C C . THR A 1 93 ? -7.727 2.198 6.923 1.00 17.11 93 THR A C 1
ATOM 753 O O . THR A 1 93 ? -6.918 2.216 5.999 1.00 18.30 93 THR A O 1
ATOM 757 N N . SER A 1 94 ? -9.036 2.275 6.719 1.00 17.39 94 SER A N 1
ATOM 758 C CA . SER A 1 94 ? -9.582 2.312 5.368 1.00 18.34 94 SER A CA 1
ATOM 759 C C . SER A 1 94 ? -9.268 3.614 4.642 1.00 18.13 94 SER A C 1
ATOM 760 O O . SER A 1 94 ? -9.123 3.621 3.423 1.00 18.95 94 SER A O 1
ATOM 763 N N . THR A 1 95 ? -9.185 4.720 5.377 1.00 16.78 95 THR A N 1
ATOM 764 C CA . THR A 1 95 ? -8.838 5.993 4.753 1.00 16.75 95 THR A CA 1
ATOM 765 C C . THR A 1 95 ? -7.362 5.998 4.371 1.00 17.80 95 THR A C 1
ATOM 766 O O . THR A 1 95 ? -6.989 6.473 3.307 1.00 18.10 95 THR A O 1
ATOM 770 N N . ARG A 1 96 ? -6.524 5.453 5.240 1.00 16.80 96 ARG A N 1
ATOM 771 C CA . ARG A 1 96 ? -5.116 5.293 4.911 1.00 18.56 96 ARG A CA 1
ATOM 772 C C . ARG A 1 96 ? -4.912 4.628 3.557 1.00 18.98 96 ARG A C 1
ATOM 773 O O . ARG A 1 96 ? -4.112 5.089 2.750 1.00 19.26 96 ARG A O 1
ATOM 781 N N . GLN A 1 97 ? -5.616 3.527 3.317 1.00 17.80 97 GLN A N 1
ATOM 782 C CA . GLN A 1 97 ? -5.438 2.809 2.062 1.00 19.27 97 GLN A CA 1
ATOM 783 C C . GLN A 1 97 ? -6.060 3.565 0.892 1.00 19.60 97 GLN A C 1
ATOM 784 O O . GLN A 1 97 ? -5.450 3.678 -0.169 1.00 19.60 97 GLN A O 1
ATOM 790 N N . VAL A 1 98 ? -7.265 4.090 1.084 1.00 19.52 98 VAL A N 1
ATOM 791 C CA . VAL A 1 98 ? -7.892 4.901 0.051 1.00 19.88 98 VAL A CA 1
ATOM 792 C C . VAL A 1 98 ? -6.911 5.956 -0.436 1.00 19.76 98 VAL A C 1
ATOM 793 O O . VAL A 1 98 ? -6.695 6.097 -1.634 1.00 21.69 98 VAL A O 1
ATOM 797 N N . VAL A 1 99 ? -6.316 6.694 0.495 1.00 19.41 99 VAL A N 1
ATOM 798 C CA . VAL A 1 99 ? -5.344 7.717 0.132 1.00 18.55 99 VAL A CA 1
ATOM 799 C C . VAL A 1 99 ? -4.109 7.071 -0.476 1.00 21.12 99 VAL A C 1
ATOM 800 O O . VAL A 1 99 ? -3.607 7.515 -1.509 1.00 19.98 99 VAL A O 1
ATOM 804 N N . ARG A 1 100 ? -3.639 6.006 0.165 1.00 20.24 100 ARG A N 1
ATOM 805 C CA . ARG A 1 100 ? -2.495 5.244 -0.319 1.00 21.17 100 ARG A CA 1
ATOM 806 C C . ARG A 1 100 ? -2.690 4.805 -1.766 1.00 19.71 100 ARG A C 1
ATOM 807 O O . ARG A 1 100 ? -1.748 4.806 -2.553 1.00 20.85 100 ARG A O 1
ATOM 815 N N . ASP A 1 101 ? -3.915 4.427 -2.117 1.00 19.63 101 ASP A N 1
ATOM 816 C CA . ASP A 1 101 ? -4.202 3.965 -3.469 1.00 20.32 101 ASP A CA 1
ATOM 817 C C . ASP A 1 101 ? -4.130 5.109 -4.474 1.00 21.11 101 ASP A C 1
ATOM 818 O O . ASP A 1 101 ? -3.694 4.913 -5.608 1.00 21.66 101 ASP A O 1
ATOM 823 N N . MET A 1 102 ? -4.550 6.303 -4.063 1.00 19.36 102 MET A N 1
ATOM 824 C CA . MET A 1 102 ? -4.379 7.479 -4.904 1.00 19.74 102 MET A CA 1
ATOM 825 C C . MET A 1 102 ? -2.900 7.778 -5.126 1.00 22.35 102 MET A C 1
ATOM 826 O O . MET A 1 102 ? -2.471 8.010 -6.256 1.00 22.74 102 MET A O 1
ATOM 831 N N . LYS A 1 103 ? -2.120 7.773 -4.048 1.00 21.34 103 LYS A N 1
ATOM 832 C CA . LYS A 1 103 ? -0.691 8.085 -4.144 1.00 23.58 103 LYS A CA 1
ATOM 833 C C . LYS A 1 103 ? 0.051 7.107 -5.054 1.00 22.09 103 LYS A C 1
ATOM 834 O O . LYS A 1 103 ? 0.959 7.492 -5.787 1.00 24.00 103 LYS A O 1
ATOM 840 N N . ASP A 1 104 ? -0.349 5.844 -5.011 1.00 21.76 104 ASP A N 1
ATOM 841 C CA . ASP A 1 104 ? 0.268 4.825 -5.852 1.00 22.47 104 ASP A CA 1
ATOM 842 C C . ASP A 1 104 ? 0.028 5.078 -7.331 1.00 22.45 104 ASP A C 1
ATOM 843 O O . ASP A 1 104 ? 0.930 4.927 -8.151 1.00 23.99 104 ASP A O 1
ATOM 848 N N . GLN A 1 105 ? -1.194 5.456 -7.674 1.00 21.78 105 GLN A N 1
ATOM 849 C CA . GLN A 1 105 ? -1.525 5.700 -9.065 1.00 21.15 105 GLN A CA 1
ATOM 850 C C . GLN A 1 105 ? -0.979 7.047 -9.534 1.00 23.04 105 GLN A C 1
ATOM 851 O O . GLN A 1 105 ? -1.144 7.414 -10.694 1.00 24.03 105 GLN A O 1
ATOM 857 N N . MET A 1 106 ? -0.321 7.773 -8.632 1.00 23.83 106 MET A N 1
ATOM 858 C CA . MET A 1 106 ? 0.315 9.046 -8.981 1.00 25.68 106 MET A CA 1
ATOM 859 C C . MET A 1 106 ? 1.835 8.932 -9.080 1.00 28.06 106 MET A C 1
ATOM 860 O O . MET A 1 106 ? 2.403 9.052 -10.169 1.00 30.43 106 MET A O 1
ATOM 865 N N . SER A 1 107 ? 2.481 8.706 -7.937 1.00 28.22 107 SER A N 1
ATOM 866 C CA . SER A 1 107 ? 3.941 8.672 -7.842 1.00 29.93 107 SER A CA 1
ATOM 867 C C . SER A 1 107 ? 4.542 7.539 -8.668 1.00 32.09 107 SER A C 1
ATOM 868 O O . SER A 1 107 ? 5.560 7.720 -9.345 1.00 33.12 107 SER A O 1
ATOM 871 N N . THR A 1 108 ? 3.911 6.371 -8.596 1.00 30.68 108 THR A N 1
ATOM 872 C CA . THR A 1 108 ? 4.311 5.221 -9.401 1.00 32.13 108 THR A CA 1
ATOM 873 C C . THR A 1 108 ? 5.779 4.855 -9.197 1.00 32.99 108 THR A C 1
ATOM 874 O O . THR A 1 108 ? 6.111 3.696 -8.946 1.00 33.57 108 THR A O 1
ATOM 878 N N . ALA B 2 1 ? -8.278 21.154 13.039 1.00 18.08 33 ALA B N 1
ATOM 879 C CA . ALA B 2 1 ? -8.511 19.816 13.567 1.00 15.51 33 ALA B CA 1
ATOM 880 C C . ALA B 2 1 ? -7.551 19.489 14.710 1.00 16.60 33 ALA B C 1
ATOM 881 O O . ALA B 2 1 ? -7.958 18.964 15.752 1.00 13.70 33 ALA B O 1
ATOM 883 N N . HIS B 2 2 ? -6.273 19.804 14.512 1.00 17.11 34 HIS B N 1
ATOM 884 C CA . HIS B 2 2 ? -5.251 19.500 15.504 1.00 17.56 34 HIS B CA 1
ATOM 885 C C . HIS B 2 2 ? -5.618 20.095 16.868 1.00 17.73 34 HIS B C 1
ATOM 886 O O . HIS B 2 2 ? -5.616 19.397 17.886 1.00 17.20 34 HIS B O 1
ATOM 893 N N . GLY B 2 3 ? -5.957 21.381 16.869 1.00 18.14 35 GLY B N 1
ATOM 894 C CA . GLY B 2 3 ? -6.299 22.102 18.084 1.00 17.48 35 GLY B CA 1
ATOM 895 C C . GLY B 2 3 ? -7.519 21.571 18.808 1.00 17.27 35 GLY B C 1
ATOM 896 O O . GLY B 2 3 ? -7.546 21.548 20.036 1.00 16.56 35 GLY B O 1
ATOM 897 N N . MET B 2 4 ? -8.537 21.165 18.054 1.00 16.43 36 MET B N 1
ATOM 898 C CA . MET B 2 4 ? -9.700 20.503 18.634 1.00 15.82 36 MET B CA 1
ATOM 899 C C . MET B 2 4 ? -9.301 19.203 19.318 1.00 16.48 36 MET B C 1
ATOM 900 O O . MET B 2 4 ? -9.695 18.933 20.451 1.00 15.74 36 MET B O 1
ATOM 905 N N . LEU B 2 5 ? -8.519 18.394 18.618 1.00 14.50 37 LEU B N 1
ATOM 906 C CA . LEU B 2 5 ? -8.095 17.109 19.146 1.00 14.97 37 LEU B CA 1
ATOM 907 C C . LEU B 2 5 ? -7.182 17.290 20.353 1.00 16.34 37 LEU B C 1
ATOM 908 O O . LEU B 2 5 ? -7.276 16.551 21.328 1.00 16.23 37 LEU B O 1
ATOM 913 N N . LYS B 2 6 ? -6.306 18.286 20.281 1.00 17.58 38 LYS B N 1
ATOM 914 C CA . LYS B 2 6 ? -5.364 18.567 21.357 1.00 18.99 38 LYS B CA 1
ATOM 915 C C . LYS B 2 6 ? -6.095 18.938 22.634 1.00 18.75 38 LYS B C 1
ATOM 916 O O . LYS B 2 6 ? -5.760 18.455 23.716 1.00 19.28 38 LYS B O 1
ATOM 922 N N . LEU B 2 7 ? -7.090 19.808 22.485 1.00 17.12 39 LEU B N 1
ATOM 923 C CA . LEU B 2 7 ? -7.878 20.323 23.599 1.00 18.26 39 LEU B CA 1
ATOM 924 C C . LEU B 2 7 ? -8.609 19.210 24.352 1.00 18.14 39 LEU B C 1
ATOM 925 O O . LEU B 2 7 ? -8.656 19.210 25.582 1.00 18.34 39 LEU B O 1
ATOM 930 N N . TYR B 2 8 ? -9.176 18.259 23.613 1.00 17.81 40 TYR B N 1
ATOM 931 C CA . TYR B 2 8 ? -9.967 17.201 24.229 1.00 17.13 40 TYR B CA 1
ATOM 932 C C . TYR B 2 8 ? -9.129 16.003 24.637 1.00 17.44 40 TYR B C 1
ATOM 933 O O . TYR B 2 8 ? -9.430 15.354 25.632 1.00 18.35 40 TYR B O 1
ATOM 942 N N . TYR B 2 9 ? -8.091 15.703 23.862 1.00 17.59 41 TYR B N 1
ATOM 943 C CA . TYR B 2 9 ? -7.310 14.486 24.065 1.00 17.83 41 TYR B CA 1
ATOM 944 C C . TYR B 2 9 ? -5.952 14.744 24.721 1.00 19.55 41 TYR B C 1
ATOM 945 O O . TYR B 2 9 ? -5.336 13.830 25.264 1.00 20.35 41 TYR B O 1
ATOM 954 N N . GLY B 2 10 ? -5.487 15.983 24.659 1.00 20.46 42 GLY B N 1
ATOM 955 C CA . GLY B 2 10 ? -4.195 16.333 25.220 1.00 21.34 42 GLY B CA 1
ATOM 956 C C . GLY B 2 10 ? -3.048 15.727 24.438 1.00 23.07 42 GLY B C 1
ATOM 957 O O . GLY B 2 10 ? -2.147 15.111 25.015 1.00 23.92 42 GLY B O 1
ATOM 958 N N . LEU B 2 11 ? -3.078 15.900 23.118 1.00 22.60 43 LEU B N 1
ATOM 959 C CA . LEU B 2 11 ? -1.976 15.462 22.263 1.00 22.94 43 LEU B CA 1
ATOM 960 C C . LEU B 2 11 ? -0.648 15.952 22.837 1.00 25.17 43 LEU B C 1
ATOM 961 O O . LEU B 2 11 ? -0.557 17.069 23.357 1.00 23.70 43 LEU B O 1
ATOM 966 N N . SER B 2 12 ? 0.376 15.110 22.745 1.00 24.63 44 SER B N 1
ATOM 967 C CA . SER B 2 12 ? 1.690 15.452 23.274 1.00 24.88 44 SER B CA 1
ATOM 968 C C . SER B 2 12 ? 2.580 16.053 22.191 1.00 25.25 44 SER B C 1
ATOM 969 O O . SER B 2 12 ? 3.014 17.201 22.301 1.00 24.61 44 SER B O 1
ATOM 972 N N . GLY C 1 1 ? 5.133 0.222 -3.113 1.00 25.90 1 GLY C N 1
ATOM 973 C CA . GLY C 1 1 ? 4.061 1.199 -3.120 1.00 25.39 1 GLY C CA 1
ATOM 974 C C . GLY C 1 1 ? 4.255 2.275 -2.065 1.00 25.37 1 GLY C C 1
ATOM 975 O O . GLY C 1 1 ? 4.996 2.081 -1.104 1.00 27.50 1 GLY C O 1
ATOM 976 N N . ALA C 1 2 ? 3.588 3.410 -2.249 1.00 27.05 2 ALA C N 1
ATOM 977 C CA . ALA C 1 2 ? 3.641 4.518 -1.297 1.00 23.72 2 ALA C CA 1
ATOM 978 C C . ALA C 1 2 ? 3.609 4.006 0.135 1.00 24.32 2 ALA C C 1
ATOM 979 O O . ALA C 1 2 ? 2.633 3.386 0.555 1.00 26.67 2 ALA C O 1
ATOM 981 N N . MET C 1 3 ? 4.681 4.258 0.878 1.00 23.31 3 MET C N 1
ATOM 982 C CA . MET C 1 3 ? 4.745 3.866 2.277 1.00 22.97 3 MET C CA 1
ATOM 983 C C . MET C 1 3 ? 3.965 4.834 3.147 1.00 20.57 3 MET C C 1
ATOM 984 O O . MET C 1 3 ? 3.496 5.865 2.688 1.00 21.75 3 MET C O 1
ATOM 989 N N . GLU C 1 4 ? 3.822 4.482 4.415 1.00 20.51 4 GLU C N 1
ATOM 990 C CA . GLU C 1 4 ? 3.271 5.403 5.380 1.00 19.45 4 GLU C CA 1
ATOM 991 C C . GLU C 1 4 ? 4.440 5.941 6.194 1.00 17.86 4 GLU C C 1
ATOM 992 O O . GLU C 1 4 ? 5.423 5.240 6.416 1.00 16.06 4 GLU C O 1
ATOM 998 N N . ASP C 1 5 ? 4.323 7.193 6.615 1.00 16.78 5 ASP C N 1
ATOM 999 C CA . ASP C 1 5 ? 5.368 7.882 7.361 1.00 16.92 5 ASP C CA 1
ATOM 1000 C C . ASP C 1 5 ? 5.300 7.504 8.837 1.00 14.97 5 ASP C C 1
ATOM 1001 O O . ASP C 1 5 ? 4.322 7.810 9.516 1.00 14.33 5 ASP C O 1
ATOM 1006 N N . PRO C 1 6 ? 6.339 6.818 9.339 1.00 15.22 6 PRO C N 1
ATOM 1007 C CA . PRO C 1 6 ? 6.307 6.316 10.716 1.00 13.17 6 PRO C CA 1
ATOM 1008 C C . PRO C 1 6 ? 6.838 7.312 11.751 1.00 13.23 6 PRO C C 1
ATOM 1009 O O . PRO C 1 6 ? 7.058 6.910 12.892 1.00 13.06 6 PRO C O 1
ATOM 1013 N N . PHE C 1 7 ? 7.047 8.572 11.377 1.00 13.31 7 PHE C N 1
ATOM 1014 C CA . PHE C 1 7 ? 7.579 9.559 12.327 1.00 12.82 7 PHE C CA 1
ATOM 1015 C C . PHE C 1 7 ? 6.705 9.652 13.575 1.00 13.20 7 PHE C C 1
ATOM 1016 O O . PHE C 1 7 ? 7.217 9.727 14.689 1.00 13.34 7 PHE C O 1
ATOM 1024 N N . PHE C 1 8 ? 5.389 9.640 13.393 1.00 13.25 8 PHE C N 1
ATOM 1025 C CA . PHE C 1 8 ? 4.481 9.796 14.528 1.00 13.22 8 PHE C CA 1
ATOM 1026 C C . PHE C 1 8 ? 4.430 8.542 15.396 1.00 13.94 8 PHE C C 1
ATOM 1027 O O . PHE C 1 8 ? 4.181 8.621 16.603 1.00 14.58 8 PHE C O 1
ATOM 1035 N N . VAL C 1 9 ? 4.681 7.389 14.785 1.00 11.83 9 VAL C N 1
ATOM 1036 C CA . VAL C 1 9 ? 4.783 6.148 15.537 1.00 13.34 9 VAL C CA 1
ATOM 1037 C C . VAL C 1 9 ? 5.963 6.248 16.491 1.00 14.40 9 VAL C C 1
ATOM 1038 O O . VAL C 1 9 ? 5.831 6.000 17.690 1.00 14.95 9 VAL C O 1
ATOM 1042 N N . VAL C 1 10 ? 7.118 6.621 15.946 1.00 13.52 10 VAL C N 1
ATOM 1043 C CA . VAL C 1 10 ? 8.346 6.725 16.725 1.00 14.11 10 VAL C CA 1
ATOM 1044 C C . VAL C 1 10 ? 8.249 7.880 17.709 1.00 13.10 10 VAL C C 1
ATOM 1045 O O . VAL C 1 10 ? 8.877 7.864 18.762 1.00 14.90 10 VAL C O 1
ATOM 1049 N N . LYS C 1 11 ? 7.458 8.886 17.364 1.00 13.85 11 LYS C N 1
ATOM 1050 C CA . LYS C 1 11 ? 7.215 9.986 18.276 1.00 13.56 11 LYS C CA 1
ATOM 1051 C C . LYS C 1 11 ? 6.444 9.469 19.474 1.00 15.44 11 LYS C C 1
ATOM 1052 O O . LYS C 1 11 ? 6.732 9.833 20.611 1.00 17.22 11 LYS C O 1
ATOM 1058 N N . GLY C 1 12 ? 5.454 8.624 19.207 1.00 15.73 12 GLY C N 1
ATOM 1059 C CA . GLY C 1 12 ? 4.685 7.981 20.254 1.00 15.87 12 GLY C CA 1
ATOM 1060 C C . GLY C 1 12 ? 5.555 7.130 21.161 1.00 17.28 12 GLY C C 1
ATOM 1061 O O . GLY C 1 12 ? 5.355 7.107 22.371 1.00 17.77 12 GLY C O 1
ATOM 1062 N N . GLU C 1 13 ? 6.522 6.421 20.585 1.00 16.34 13 GLU C N 1
ATOM 1063 C CA . GLU C 1 13 ? 7.439 5.613 21.390 1.00 15.84 13 GLU C CA 1
ATOM 1064 C C . GLU C 1 13 ? 8.283 6.492 22.305 1.00 17.72 13 GLU C C 1
ATOM 1065 O O . GLU C 1 13 ? 8.467 6.193 23.486 1.00 16.24 13 GLU C O 1
ATOM 1071 N N . VAL C 1 14 ? 8.798 7.582 21.756 1.00 14.76 14 VAL C N 1
ATOM 1072 C CA . VAL C 1 14 ? 9.563 8.526 22.557 1.00 15.29 14 VAL C CA 1
ATOM 1073 C C . VAL C 1 14 ? 8.705 9.078 23.697 1.00 16.42 14 VAL C C 1
ATOM 1074 O O . VAL C 1 14 ? 9.182 9.186 24.827 1.00 17.88 14 VAL C O 1
ATOM 1078 N N . GLN C 1 15 ? 7.444 9.412 23.404 1.00 16.52 15 GLN C N 1
ATOM 1079 C CA . GLN C 1 15 ? 6.517 9.952 24.411 1.00 18.84 15 GLN C CA 1
ATOM 1080 C C . GLN C 1 15 ? 6.351 9.016 25.597 1.00 18.67 15 GLN C C 1
ATOM 1081 O O . GLN C 1 15 ? 6.245 9.451 26.744 1.00 19.38 15 GLN C O 1
ATOM 1087 N N . LYS C 1 16 ? 6.300 7.728 25.304 1.00 17.60 16 LYS C N 1
ATOM 1088 C CA . LYS C 1 16 ? 6.100 6.717 26.327 1.00 18.13 16 LYS C CA 1
ATOM 1089 C C . LYS C 1 16 ? 7.351 6.547 27.192 1.00 18.36 16 LYS C C 1
ATOM 1090 O O . LYS C 1 16 ? 7.264 6.444 28.415 1.00 16.28 16 LYS C O 1
ATOM 1096 N N . ALA C 1 17 ? 8.517 6.539 26.556 1.00 17.08 17 ALA C N 1
ATOM 1097 C CA . ALA C 1 17 ? 9.771 6.410 27.289 1.00 17.22 17 ALA C CA 1
ATOM 1098 C C . ALA C 1 17 ? 10.008 7.607 28.199 1.00 17.16 17 ALA C C 1
ATOM 1099 O O . ALA C 1 17 ? 10.518 7.463 29.309 1.00 17.85 17 ALA C O 1
ATOM 1101 N N . VAL C 1 18 ? 9.648 8.793 27.728 1.00 16.76 18 VAL C N 1
ATOM 1102 C CA . VAL C 1 18 ? 9.785 9.984 28.559 1.00 16.90 18 VAL C CA 1
ATOM 1103 C C . VAL C 1 18 ? 8.862 9.872 29.769 1.00 17.77 18 VAL C C 1
ATOM 1104 O O . VAL C 1 18 ? 9.255 10.202 30.885 1.00 17.78 18 VAL C O 1
ATOM 1108 N N . ASN C 1 19 ? 7.641 9.401 29.543 1.00 15.83 19 ASN C N 1
ATOM 1109 C CA . ASN C 1 19 ? 6.711 9.156 30.636 1.00 18.87 19 ASN C CA 1
ATOM 1110 C C . ASN C 1 19 ? 7.284 8.165 31.646 1.00 19.74 19 ASN C C 1
ATOM 1111 O O . ASN C 1 19 ? 7.200 8.366 32.851 1.00 20.46 19 ASN C O 1
ATOM 1116 N N . THR C 1 20 ? 7.881 7.095 31.143 1.00 20.33 20 THR C N 1
ATOM 1117 C CA . THR C 1 20 ? 8.539 6.115 31.999 1.00 19.23 20 THR C CA 1
ATOM 1118 C C . THR C 1 20 ? 9.719 6.729 32.753 1.00 18.53 20 THR C C 1
ATOM 1119 O O . THR C 1 20 ? 9.912 6.476 33.945 1.00 16.87 20 THR C O 1
ATOM 1123 N N . ALA C 1 21 ? 10.500 7.540 32.049 1.00 17.02 21 ALA C N 1
ATOM 1124 C CA . ALA C 1 21 ? 11.643 8.211 32.649 1.00 17.54 21 ALA C CA 1
ATOM 1125 C C . ALA C 1 21 ? 11.211 9.220 33.706 1.00 17.79 21 ALA C C 1
ATOM 1126 O O . ALA C 1 21 ? 11.906 9.409 34.701 1.00 17.97 21 ALA C O 1
ATOM 1128 N N . GLN C 1 22 ? 10.072 9.869 33.483 1.00 17.79 22 GLN C N 1
ATOM 1129 C CA . GLN C 1 22 ? 9.538 10.836 34.439 1.00 18.32 22 GLN C CA 1
ATOM 1130 C C . GLN C 1 22 ? 9.127 10.121 35.726 1.00 19.28 22 GLN C C 1
ATOM 1131 O O . GLN C 1 22 ? 9.379 10.609 36.830 1.00 19.49 22 GLN C O 1
ATOM 1137 N N . GLY C 1 23 ? 8.513 8.954 35.576 1.00 18.54 23 GLY C N 1
ATOM 1138 C CA . GLY C 1 23 ? 8.148 8.135 36.719 1.00 19.77 23 GLY C CA 1
ATOM 1139 C C . GLY C 1 23 ? 9.349 7.704 37.543 1.00 20.16 23 GLY C C 1
ATOM 1140 O O . GLY C 1 23 ? 9.384 7.912 38.757 1.00 22.19 23 GLY C O 1
ATOM 1141 N N . LEU C 1 24 ? 10.332 7.101 36.880 1.00 19.18 24 LEU C N 1
ATOM 1142 C CA . LEU C 1 24 ? 11.562 6.646 37.530 1.00 18.55 24 LEU C CA 1
ATOM 1143 C C . LEU C 1 24 ? 12.307 7.788 38.203 1.00 18.79 24 LEU C C 1
ATOM 1144 O O . LEU C 1 24 ? 12.833 7.638 39.301 1.00 19.63 24 LEU C O 1
ATOM 1149 N N . PHE C 1 25 ? 12.357 8.932 37.538 1.00 19.48 25 PHE C N 1
ATOM 1150 C CA . PHE C 1 25 ? 12.996 10.104 38.111 1.00 18.52 25 PHE C CA 1
ATOM 1151 C C . PHE C 1 25 ? 12.343 10.505 39.424 1.00 20.10 25 PHE C C 1
ATOM 1152 O O . PHE C 1 25 ? 13.016 10.930 40.356 1.00 20.10 25 PHE C O 1
ATOM 1160 N N . GLN C 1 26 ? 11.025 10.379 39.495 1.00 20.80 26 GLN C N 1
ATOM 1161 C CA . GLN C 1 26 ? 10.314 10.766 40.702 1.00 19.71 26 GLN C CA 1
ATOM 1162 C C . GLN C 1 26 ? 10.723 9.878 41.868 1.00 21.15 26 GLN C C 1
ATOM 1163 O O . GLN C 1 26 ? 11.110 10.367 42.933 1.00 20.13 26 GLN C O 1
ATOM 1169 N N . ARG C 1 27 ? 10.646 8.569 41.662 1.00 20.39 27 ARG C N 1
ATOM 1170 C CA . ARG C 1 27 ? 11.046 7.626 42.697 1.00 19.83 27 ARG C CA 1
ATOM 1171 C C . ARG C 1 27 ? 12.533 7.745 43.015 1.00 19.13 27 ARG C C 1
ATOM 1172 O O . ARG C 1 27 ? 12.945 7.612 44.163 1.00 20.34 27 ARG C O 1
ATOM 1180 N N . TRP C 1 28 ? 13.335 8.009 41.990 1.00 19.20 28 TRP C N 1
ATOM 1181 C CA . TRP C 1 28 ? 14.757 8.246 42.167 1.00 19.16 28 TRP C CA 1
ATOM 1182 C C . TRP C 1 28 ? 15.019 9.370 43.161 1.00 20.49 28 TRP C C 1
ATOM 1183 O O . TRP C 1 28 ? 15.886 9.265 44.026 1.00 20.26 28 TRP C O 1
ATOM 1194 N N . THR C 1 29 ? 14.273 10.457 43.020 1.00 20.03 29 THR C N 1
ATOM 1195 C CA . THR C 1 29 ? 14.438 11.602 43.893 1.00 20.97 29 THR C CA 1
ATOM 1196 C C . THR C 1 29 ? 14.063 11.211 45.319 1.00 23.06 29 THR C C 1
ATOM 1197 O O . THR C 1 29 ? 14.796 11.508 46.266 1.00 23.60 29 THR C O 1
ATOM 1201 N N . GLU C 1 30 ? 12.921 10.546 45.460 1.00 21.85 30 GLU C N 1
ATOM 1202 C CA . GLU C 1 30 ? 12.460 10.045 46.754 1.00 21.84 30 GLU C CA 1
ATOM 1203 C C . GLU C 1 30 ? 13.553 9.255 47.464 1.00 23.77 30 GLU C C 1
ATOM 1204 O O . GLU C 1 30 ? 13.960 9.601 48.572 1.00 26.04 30 GLU C O 1
ATOM 1210 N N . LEU C 1 31 ? 14.013 8.187 46.812 1.00 22.63 31 LEU C N 1
ATOM 1211 C CA . LEU C 1 31 ? 15.001 7.265 47.379 1.00 23.42 31 LEU C CA 1
ATOM 1212 C C . LEU C 1 31 ? 16.257 7.963 47.877 1.00 24.04 31 LEU C C 1
ATOM 1213 O O . LEU C 1 31 ? 17.087 7.356 48.552 1.00 23.94 31 LEU C O 1
ATOM 1218 N N . LEU C 1 32 ? 16.400 9.235 47.529 1.00 24.83 32 LEU C N 1
ATOM 1219 C CA . LEU C 1 32 ? 17.572 9.997 47.931 1.00 26.76 32 LEU C CA 1
ATOM 1220 C C . LEU C 1 32 ? 17.236 10.961 49.072 1.00 27.42 32 LEU C C 1
ATOM 1221 O O . LEU C 1 32 ? 18.098 11.279 49.886 1.00 28.34 32 LEU C O 1
ATOM 1226 N N . GLN C 1 33 ? 15.977 11.397 49.140 1.00 29.05 33 GLN C N 1
ATOM 1227 C CA . GLN C 1 33 ? 15.565 12.452 50.077 1.00 29.64 33 GLN C CA 1
ATOM 1228 C C . GLN C 1 33 ? 14.909 11.982 51.382 1.00 32.05 33 GLN C C 1
ATOM 1229 O O . GLN C 1 33 ? 14.820 12.752 52.341 1.00 32.90 33 GLN C O 1
ATOM 1235 N N . ASP C 1 34 ? 14.445 10.737 51.430 1.00 31.98 34 ASP C N 1
ATOM 1236 C CA . ASP C 1 34 ? 13.939 10.184 52.691 1.00 35.28 34 ASP C CA 1
ATOM 1237 C C . ASP C 1 34 ? 14.682 8.911 53.127 1.00 36.87 34 ASP C C 1
ATOM 1238 O O . ASP C 1 34 ? 14.122 7.812 53.067 1.00 37.94 34 ASP C O 1
ATOM 1243 N N . PRO C 1 35 ? 15.943 9.059 53.576 1.00 37.04 35 PRO C N 1
ATOM 1244 C CA . PRO C 1 35 ? 16.721 7.909 54.053 1.00 36.10 35 PRO C CA 1
ATOM 1245 C C . PRO C 1 35 ? 16.013 7.177 55.192 1.00 34.53 35 PRO C C 1
ATOM 1246 O O . PRO C 1 35 ? 16.042 5.945 55.231 1.00 37.53 35 PRO C O 1
ATOM 1250 N N . THR C 1 39 ? 16.951 0.567 49.469 1.00 19.30 39 THR C N 1
ATOM 1251 C CA . THR C 1 39 ? 18.349 0.700 49.857 1.00 21.24 39 THR C CA 1
ATOM 1252 C C . THR C 1 39 ? 19.231 0.785 48.607 1.00 19.59 39 THR C C 1
ATOM 1253 O O . THR C 1 39 ? 18.736 1.098 47.528 1.00 19.26 39 THR C O 1
ATOM 1257 N N . ARG C 1 40 ? 20.531 0.543 48.754 1.00 19.95 40 ARG C N 1
ATOM 1258 C CA . ARG C 1 40 ? 21.466 0.624 47.634 1.00 20.47 40 ARG C CA 1
ATOM 1259 C C . ARG C 1 40 ? 20.973 -0.115 46.385 1.00 17.96 40 ARG C C 1
ATOM 1260 O O . ARG C 1 40 ? 21.032 0.417 45.276 1.00 17.01 40 ARG C O 1
ATOM 1268 N N . GLU C 1 41 ? 20.489 -1.338 46.564 1.00 17.85 41 GLU C N 1
ATOM 1269 C CA . GLU C 1 41 ? 20.066 -2.158 45.427 1.00 18.36 41 GLU C CA 1
ATOM 1270 C C . GLU C 1 41 ? 18.902 -1.576 44.635 1.00 17.07 41 GLU C C 1
ATOM 1271 O O . GLU C 1 41 ? 18.844 -1.730 43.415 1.00 16.68 41 GLU C O 1
ATOM 1277 N N . GLU C 1 42 ? 17.967 -0.931 45.326 1.00 16.66 42 GLU C N 1
ATOM 1278 C CA . GLU C 1 42 ? 16.827 -0.324 44.655 1.00 16.75 42 GLU C CA 1
ATOM 1279 C C . GLU C 1 42 ? 17.246 0.956 43.947 1.00 16.61 42 GLU C C 1
ATOM 1280 O O . GLU C 1 42 ? 16.777 1.243 42.848 1.00 15.43 42 GLU C O 1
ATOM 1286 N N . ILE C 1 43 ? 18.131 1.717 44.587 1.00 15.75 43 ILE C N 1
ATOM 1287 C CA . ILE C 1 43 ? 18.676 2.936 43.999 1.00 15.42 43 ILE C CA 1
ATOM 1288 C C . ILE C 1 43 ? 19.448 2.628 42.725 1.00 16.88 43 ILE C C 1
ATOM 1289 O O . ILE C 1 43 ? 19.321 3.338 41.731 1.00 18.10 43 ILE C O 1
ATOM 1294 N N . ASP C 1 44 ? 20.253 1.572 42.756 1.00 16.09 44 ASP C N 1
ATOM 1295 C CA . ASP C 1 44 ? 21.031 1.199 41.582 1.00 16.27 44 ASP C CA 1
ATOM 1296 C C . ASP C 1 44 ? 20.143 0.737 40.423 1.00 16.08 44 ASP C C 1
ATOM 1297 O O . ASP C 1 44 ? 20.384 1.095 39.272 1.00 16.50 44 ASP C O 1
ATOM 1302 N N . TRP C 1 45 ? 19.117 -0.051 40.723 1.00 14.71 45 TRP C N 1
ATOM 1303 C CA . TRP C 1 45 ? 18.188 -0.495 39.690 1.00 14.73 45 TRP C CA 1
ATOM 1304 C C . TRP C 1 45 ? 17.471 0.678 39.045 1.00 14.53 45 TRP C C 1
ATOM 1305 O O . TRP C 1 45 ? 17.404 0.782 37.823 1.00 15.43 45 TRP C O 1
ATOM 1316 N N . THR C 1 46 ? 16.926 1.557 39.878 1.00 14.24 46 THR C N 1
ATOM 1317 C CA . THR C 1 46 ? 16.201 2.724 39.403 1.00 14.80 46 THR C CA 1
ATOM 1318 C C . THR C 1 46 ? 17.086 3.632 38.557 1.00 15.57 46 THR C C 1
ATOM 1319 O O . THR C 1 46 ? 16.682 4.102 37.491 1.00 16.21 46 THR C O 1
ATOM 1323 N N . THR C 1 47 ? 18.304 3.867 39.025 1.00 15.40 47 THR C N 1
ATOM 1324 C CA . THR C 1 47 ? 19.221 4.741 38.311 1.00 17.66 47 THR C CA 1
ATOM 1325 C C . THR C 1 47 ? 19.507 4.228 36.907 1.00 17.90 47 THR C C 1
ATOM 1326 O O . THR C 1 47 ? 19.427 4.982 35.937 1.00 17.58 47 THR C O 1
ATOM 1330 N N . ASN C 1 48 ? 19.838 2.945 36.799 1.00 17.70 48 ASN C N 1
ATOM 1331 C CA . ASN C 1 48 ? 20.235 2.374 35.514 1.00 19.36 48 ASN C CA 1
ATOM 1332 C C . ASN C 1 48 ? 19.065 2.172 34.545 1.00 18.59 48 ASN C C 1
ATOM 1333 O O . ASN C 1 48 ? 19.247 2.180 33.325 1.00 17.93 48 ASN C O 1
ATOM 1338 N N . GLU C 1 49 ? 17.865 1.973 35.075 1.00 16.38 49 GLU C N 1
ATOM 1339 C CA . GLU C 1 49 ? 16.715 1.861 34.197 1.00 17.44 49 GLU C CA 1
ATOM 1340 C C . GLU C 1 49 ? 16.416 3.248 33.636 1.00 18.05 49 GLU C C 1
ATOM 1341 O O . GLU C 1 49 ? 16.154 3.409 32.444 1.00 18.38 49 GLU C O 1
ATOM 1347 N N . LEU C 1 50 ? 16.473 4.252 34.504 1.00 16.96 50 LEU C N 1
ATOM 1348 C CA . LEU C 1 50 ? 16.312 5.631 34.078 1.00 17.64 50 LEU C CA 1
ATOM 1349 C C . LEU C 1 50 ? 17.276 5.917 32.914 1.00 17.29 50 LEU C C 1
ATOM 1350 O O . LEU C 1 50 ? 16.861 6.336 31.833 1.00 17.94 50 LEU C O 1
ATOM 1355 N N . ARG C 1 51 ? 18.559 5.653 33.135 1.00 18.41 51 ARG C N 1
ATOM 1356 C CA . ARG C 1 51 ? 19.571 5.783 32.092 1.00 18.24 51 ARG C CA 1
ATOM 1357 C C . ARG C 1 51 ? 19.235 4.960 30.846 1.00 18.14 51 ARG C C 1
ATOM 1358 O O . ARG C 1 51 ? 19.532 5.371 29.724 1.00 19.26 51 ARG C O 1
ATOM 1366 N N . ASN C 1 52 ? 18.623 3.798 31.036 1.00 19.09 52 ASN C N 1
ATOM 1367 C CA . ASN C 1 52 ? 18.156 3.013 29.896 1.00 19.93 52 ASN C CA 1
ATOM 1368 C C . ASN C 1 52 ? 17.150 3.811 29.079 1.00 19.12 52 ASN C C 1
ATOM 1369 O O . ASN C 1 52 ? 17.234 3.870 27.850 1.00 19.62 52 ASN C O 1
ATOM 1374 N N . ASN C 1 53 ? 16.193 4.425 29.768 1.00 18.50 53 ASN C N 1
ATOM 1375 C CA . ASN C 1 53 ? 15.201 5.243 29.087 1.00 18.64 53 ASN C CA 1
ATOM 1376 C C . ASN C 1 53 ? 15.836 6.408 28.329 1.00 17.89 53 ASN C C 1
ATOM 1377 O O . ASN C 1 53 ? 15.451 6.707 27.196 1.00 17.76 53 ASN C O 1
ATOM 1382 N N . LEU C 1 54 ? 16.827 7.046 28.934 1.00 17.24 54 LEU C N 1
ATOM 1383 C CA . LEU C 1 54 ? 17.518 8.138 28.255 1.00 18.31 54 LEU C CA 1
ATOM 1384 C C . LEU C 1 54 ? 18.224 7.641 26.993 1.00 18.86 54 LEU C C 1
ATOM 1385 O O . LEU C 1 54 ? 18.194 8.305 25.955 1.00 19.15 54 LEU C O 1
ATOM 1390 N N . ARG C 1 55 ? 18.847 6.469 27.082 1.00 17.43 55 ARG C N 1
ATOM 1391 C CA . ARG C 1 55 ? 19.570 5.894 25.945 1.00 19.04 55 ARG C CA 1
ATOM 1392 C C . ARG C 1 55 ? 18.665 5.776 24.738 1.00 18.41 55 ARG C C 1
ATOM 1393 O O . ARG C 1 55 ? 19.005 6.221 23.641 1.00 18.05 55 ARG C O 1
ATOM 1401 N N . SER C 1 56 ? 17.507 5.163 24.950 1.00 17.80 56 SER C N 1
ATOM 1402 C CA . SER C 1 56 ? 16.544 4.978 23.880 1.00 18.43 56 SER C CA 1
ATOM 1403 C C . SER C 1 56 ? 16.087 6.324 23.341 1.00 17.41 56 SER C C 1
ATOM 1404 O O . SER C 1 56 ? 16.044 6.531 22.133 1.00 17.76 56 SER C O 1
ATOM 1407 N N . ILE C 1 57 ? 15.739 7.241 24.240 1.00 17.72 57 ILE C N 1
ATOM 1408 C CA A ILE C 1 57 ? 15.228 8.540 23.825 1.00 16.93 57 ILE C CA 1
ATOM 1409 C CA B ILE C 1 57 ? 15.235 8.549 23.838 0.00 16.95 57 ILE C CA 1
ATOM 1410 C C . ILE C 1 57 ? 16.259 9.293 22.995 1.00 17.20 57 ILE C C 1
ATOM 1411 O O . ILE C 1 57 ? 15.968 9.743 21.894 1.00 15.47 57 ILE C O 1
ATOM 1420 N N . GLU C 1 58 ? 17.462 9.417 23.533 1.00 16.62 58 GLU C N 1
ATOM 1421 C CA . GLU C 1 58 ? 18.525 10.134 22.860 1.00 17.40 58 GLU C CA 1
ATOM 1422 C C . GLU C 1 58 ? 18.751 9.606 21.439 1.00 17.83 58 GLU C C 1
ATOM 1423 O O . GLU C 1 58 ? 18.881 10.389 20.493 1.00 18.11 58 GLU C O 1
ATOM 1429 N N . TRP C 1 59 ? 18.776 8.284 21.294 1.00 16.93 59 TRP C N 1
ATOM 1430 C CA . TRP C 1 59 ? 19.006 7.639 20.007 1.00 17.36 59 TRP C CA 1
ATOM 1431 C C . TRP C 1 59 ? 17.839 7.932 19.075 1.00 16.41 59 TRP C C 1
ATOM 1432 O O . TRP C 1 59 ? 18.029 8.295 17.918 1.00 17.09 59 TRP C O 1
ATOM 1443 N N . ASP C 1 60 ? 16.623 7.792 19.583 1.00 15.82 60 ASP C N 1
ATOM 1444 C CA . ASP C 1 60 ? 15.453 8.077 18.760 1.00 17.97 60 ASP C CA 1
ATOM 1445 C C . ASP C 1 60 ? 15.408 9.529 18.278 1.00 14.85 60 ASP C C 1
ATOM 1446 O O . ASP C 1 60 ? 14.977 9.794 17.160 1.00 14.06 60 ASP C O 1
ATOM 1451 N N . LEU C 1 61 ? 15.852 10.464 19.116 1.00 15.02 61 LEU C N 1
ATOM 1452 C CA . LEU C 1 61 ? 15.793 11.882 18.751 1.00 15.15 61 LEU C CA 1
ATOM 1453 C C . LEU C 1 61 ? 16.780 12.234 17.637 1.00 14.96 61 LEU C C 1
ATOM 1454 O O . LEU C 1 61 ? 16.489 13.078 16.780 1.00 15.33 61 LEU C O 1
ATOM 1459 N N . GLU C 1 62 ? 17.942 11.588 17.653 1.00 15.43 62 GLU C N 1
ATOM 1460 C CA . GLU C 1 62 ? 18.913 11.723 16.570 1.00 15.59 62 GLU C CA 1
ATOM 1461 C C . GLU C 1 62 ? 18.275 11.352 15.238 1.00 16.14 62 GLU C C 1
ATOM 1462 O O . GLU C 1 62 ? 18.325 12.119 14.276 1.00 14.51 62 GLU C O 1
ATOM 1468 N N . ASP C 1 63 ? 17.687 10.159 15.187 1.00 15.45 63 ASP C N 1
ATOM 1469 C CA . ASP C 1 63 ? 17.067 9.677 13.961 1.00 15.57 63 ASP C CA 1
ATOM 1470 C C . ASP C 1 63 ? 15.929 10.598 13.553 1.00 14.27 63 ASP C C 1
ATOM 1471 O O . ASP C 1 63 ? 15.847 11.015 12.408 1.00 14.85 63 ASP C O 1
ATOM 1476 N N . LEU C 1 64 ? 15.052 10.926 14.494 1.00 15.16 64 LEU C N 1
ATOM 1477 C CA . LEU C 1 64 ? 13.927 11.795 14.180 1.00 14.11 64 LEU C CA 1
ATOM 1478 C C . LEU C 1 64 ? 14.402 13.148 13.653 1.00 15.06 64 LEU C C 1
ATOM 1479 O O . LEU C 1 64 ? 13.798 13.706 12.736 1.00 14.62 64 LEU C O 1
ATOM 1484 N N . ASP C 1 65 ? 15.480 13.677 14.228 1.00 13.71 65 ASP C N 1
ATOM 1485 C CA . ASP C 1 65 ? 16.014 14.966 13.786 1.00 16.32 65 ASP C CA 1
ATOM 1486 C C . ASP C 1 65 ? 16.596 14.873 12.373 1.00 15.68 65 ASP C C 1
ATOM 1487 O O . ASP C 1 65 ? 16.420 15.793 11.567 1.00 14.74 65 ASP C O 1
ATOM 1492 N N . GLU C 1 66 ? 17.281 13.767 12.076 1.00 15.64 66 GLU C N 1
ATOM 1493 C CA . GLU C 1 66 ? 17.769 13.494 10.720 1.00 15.70 66 GLU C CA 1
ATOM 1494 C C . GLU C 1 66 ? 16.631 13.458 9.696 1.00 16.73 66 GLU C C 1
ATOM 1495 O O . GLU C 1 66 ? 16.783 13.960 8.581 1.00 15.94 66 GLU C O 1
ATOM 1501 N N . THR C 1 67 ? 15.498 12.864 10.068 1.00 15.41 67 THR C N 1
ATOM 1502 C CA . THR C 1 67 ? 14.361 12.791 9.151 1.00 15.12 67 THR C CA 1
ATOM 1503 C C . THR C 1 67 ? 13.882 14.186 8.777 1.00 16.25 67 THR C C 1
ATOM 1504 O O . THR C 1 67 ? 13.449 14.416 7.648 1.00 16.43 67 THR C O 1
ATOM 1508 N N . ILE C 1 68 ? 13.961 15.121 9.722 1.00 16.02 68 ILE C N 1
ATOM 1509 C CA . ILE C 1 68 ? 13.537 16.492 9.460 1.00 14.77 68 ILE C CA 1
ATOM 1510 C C . ILE C 1 68 ? 14.524 17.151 8.509 1.00 16.92 68 ILE C C 1
ATOM 1511 O O . ILE C 1 68 ? 14.140 17.930 7.637 1.00 15.48 68 ILE C O 1
ATOM 1516 N N . SER C 1 69 ? 15.798 16.810 8.663 1.00 15.36 69 SER C N 1
ATOM 1517 C CA . SER C 1 69 ? 16.827 17.320 7.776 1.00 17.08 69 SER C CA 1
ATOM 1518 C C . SER C 1 69 ? 16.651 16.730 6.382 1.00 17.04 69 SER C C 1
ATOM 1519 O O . SER C 1 69 ? 16.880 17.396 5.371 1.00 17.81 69 SER C O 1
ATOM 1522 N N . ILE C 1 70 ? 16.222 15.479 6.332 1.00 17.66 70 ILE C N 1
ATOM 1523 C CA . ILE C 1 70 ? 16.018 14.797 5.059 1.00 17.01 70 ILE C CA 1
ATOM 1524 C C . ILE C 1 70 ? 14.798 15.350 4.323 1.00 17.12 70 ILE C C 1
ATOM 1525 O O . ILE C 1 70 ? 14.853 15.595 3.123 1.00 18.52 70 ILE C O 1
ATOM 1530 N N . VAL C 1 71 ? 13.699 15.546 5.051 1.00 16.35 71 VAL C N 1
ATOM 1531 C CA . VAL C 1 71 ? 12.488 16.143 4.489 1.00 17.61 71 VAL C CA 1
ATOM 1532 C C . VAL C 1 71 ? 12.751 17.524 3.887 1.00 19.17 71 VAL C C 1
ATOM 1533 O O . VAL C 1 71 ? 12.293 17.838 2.792 1.00 20.98 71 VAL C 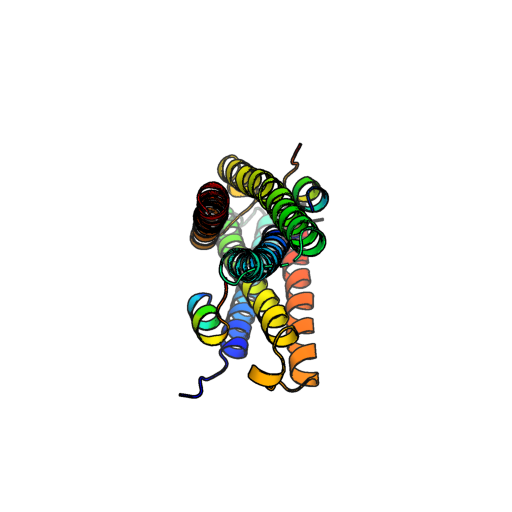O 1
ATOM 1537 N N . GLU C 1 72 ? 13.495 18.350 4.608 1.00 17.86 72 GLU C N 1
ATOM 1538 C CA . GLU C 1 72 ? 13.749 19.706 4.149 1.00 19.16 72 GLU C CA 1
ATOM 1539 C C . GLU C 1 72 ? 14.650 19.762 2.917 1.00 21.36 72 GLU C C 1
ATOM 1540 O O . GLU C 1 72 ? 14.553 20.692 2.112 1.00 20.54 72 GLU C O 1
ATOM 1546 N N . ALA C 1 73 ? 15.507 18.761 2.754 1.00 18.83 73 ALA C N 1
ATOM 1547 C CA . ALA C 1 73 ? 16.359 18.702 1.573 1.00 21.07 73 ALA C CA 1
ATOM 1548 C C . ALA C 1 73 ? 15.625 18.111 0.367 1.00 23.34 73 ALA C C 1
ATOM 1549 O O . ALA C 1 73 ? 16.157 18.108 -0.743 1.00 25.23 73 ALA C O 1
ATOM 1551 N N . ASN C 1 74 ? 14.407 17.619 0.585 1.00 21.03 74 ASN C N 1
ATOM 1552 C CA . ASN C 1 74 ? 13.596 17.069 -0.500 1.00 20.73 74 ASN C CA 1
ATOM 1553 C C . ASN C 1 74 ? 12.096 17.241 -0.244 1.00 22.34 74 ASN C C 1
ATOM 1554 O O . ASN C 1 74 ? 11.360 16.262 -0.115 1.00 21.01 74 ASN C O 1
ATOM 1559 N N . PRO C 1 75 ? 11.636 18.498 -0.174 1.00 22.68 75 PRO C N 1
ATOM 1560 C CA . PRO C 1 75 ? 10.251 18.810 0.196 1.00 24.34 75 PRO C CA 1
ATOM 1561 C C . PRO C 1 75 ? 9.209 18.093 -0.658 1.00 23.34 75 PRO C C 1
ATOM 1562 O O . PRO C 1 75 ? 8.243 17.557 -0.110 1.00 22.82 75 PRO C O 1
ATOM 1566 N N . ARG C 1 76 ? 9.397 18.079 -1.974 1.00 24.03 76 ARG C N 1
ATOM 1567 C CA . ARG C 1 76 ? 8.359 17.563 -2.862 1.00 24.79 76 ARG C CA 1
ATOM 1568 C C . ARG C 1 76 ? 8.089 16.071 -2.699 1.00 24.10 76 ARG C C 1
ATOM 1569 O O . ARG C 1 76 ? 6.962 15.630 -2.892 1.00 25.38 76 ARG C O 1
ATOM 1577 N N . LYS C 1 77 ? 9.107 15.292 -2.346 1.00 23.62 77 LYS C N 1
ATOM 1578 C CA . LYS C 1 77 ? 8.892 13.864 -2.140 1.00 23.99 77 LYS C CA 1
ATOM 1579 C C . LYS C 1 77 ? 8.003 13.583 -0.930 1.00 22.66 77 LYS C C 1
ATOM 1580 O O . LYS C 1 77 ? 7.207 12.641 -0.936 1.00 22.63 77 LYS C O 1
ATOM 1586 N N . PHE C 1 78 ? 8.138 14.392 0.113 1.00 21.01 78 PHE C N 1
ATOM 1587 C CA . PHE C 1 78 ? 7.474 14.067 1.372 1.00 21.01 78 PHE C CA 1
ATOM 1588 C C . PHE C 1 78 ? 6.152 14.793 1.572 1.00 22.07 78 PHE C C 1
ATOM 1589 O O . PHE C 1 78 ? 5.314 14.355 2.359 1.00 23.65 78 PHE C O 1
ATOM 1597 N N . ASN C 1 79 ? 5.958 15.889 0.845 1.00 21.95 79 ASN C N 1
ATOM 1598 C CA . ASN C 1 79 ? 4.683 16.586 0.852 1.00 21.69 79 ASN C CA 1
ATOM 1599 C C . ASN C 1 79 ? 4.119 16.776 2.266 1.00 22.99 79 ASN C C 1
ATOM 1600 O O . ASN C 1 79 ? 2.935 16.535 2.503 1.00 24.37 79 ASN C O 1
ATOM 1605 N N . LEU C 1 80 ? 4.962 17.210 3.199 1.00 20.52 80 LEU C N 1
ATOM 1606 C CA . LEU C 1 80 ? 4.528 17.420 4.577 1.00 20.79 80 LEU C CA 1
ATOM 1607 C C . LEU C 1 80 ? 3.910 18.792 4.766 1.00 20.91 80 LEU C C 1
ATOM 1608 O O . LEU C 1 80 ? 4.492 19.794 4.366 1.00 21.61 80 LEU C O 1
ATOM 1613 N N . ASP C 1 81 ? 2.746 18.839 5.405 1.00 20.59 81 ASP C N 1
ATOM 1614 C CA . ASP C 1 81 ? 2.177 20.107 5.832 1.00 19.51 81 ASP C CA 1
ATOM 1615 C C . ASP 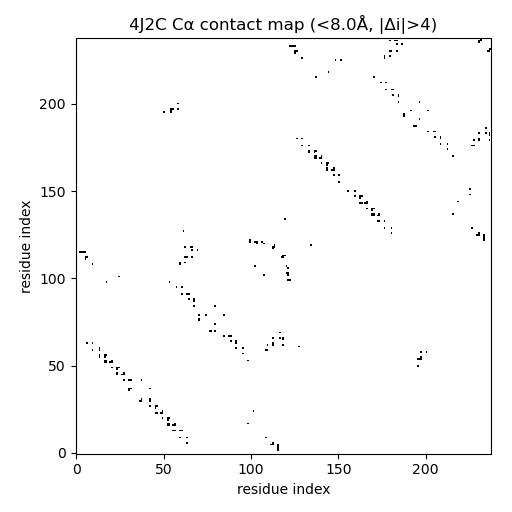C 1 81 ? 3.213 20.857 6.670 1.00 19.09 81 ASP C C 1
ATOM 1616 O O . ASP C 1 81 ? 3.852 20.268 7.541 1.00 18.32 81 ASP C O 1
ATOM 1621 N N . ALA C 1 82 ? 3.379 22.151 6.398 1.00 18.39 82 ALA C N 1
ATOM 1622 C CA . ALA C 1 82 ? 4.416 22.961 7.036 1.00 19.00 82 ALA C CA 1
ATOM 1623 C C . ALA C 1 82 ? 4.188 23.152 8.530 1.00 17.55 82 ALA C C 1
ATOM 1624 O O . ALA C 1 82 ? 5.141 23.226 9.307 1.00 18.29 82 ALA C O 1
ATOM 1626 N N . THR C 1 83 ? 2.925 23.244 8.927 1.00 16.24 83 THR C N 1
ATOM 1627 C CA . THR C 1 83 ? 2.566 23.333 10.337 1.00 17.74 83 THR C CA 1
ATOM 1628 C C . THR C 1 83 ? 2.921 22.025 11.044 1.00 17.43 83 THR C C 1
ATOM 1629 O O . THR C 1 83 ? 3.455 22.019 12.157 1.00 16.62 83 THR C O 1
ATOM 1633 N N . GLU C 1 84 ? 2.624 20.916 10.378 1.00 16.48 84 GLU C N 1
ATOM 1634 C CA . GLU C 1 84 ? 2.941 19.599 10.901 1.00 16.37 84 GLU C CA 1
ATOM 1635 C C . GLU C 1 84 ? 4.452 19.473 11.087 1.00 15.61 84 GLU C C 1
ATOM 1636 O O . GLU C 1 84 ? 4.930 18.983 12.112 1.00 14.93 84 GLU C O 1
ATOM 1642 N N . LEU C 1 85 ? 5.202 19.945 10.098 1.00 16.89 85 LEU C N 1
ATOM 1643 C CA . LEU C 1 85 ? 6.659 19.879 10.125 1.00 15.33 85 LEU C CA 1
ATOM 1644 C C . LEU C 1 85 ? 7.240 20.718 11.259 1.00 15.37 85 LEU C C 1
ATOM 1645 O O . LEU C 1 85 ? 8.212 20.315 11.899 1.00 15.31 85 LEU C O 1
ATOM 1650 N N . SER C 1 86 ? 6.656 21.889 11.497 1.00 15.66 86 SER C N 1
ATOM 1651 C CA . SER C 1 86 ? 7.111 22.769 12.574 1.00 15.01 86 SER C CA 1
ATOM 1652 C C . SER C 1 86 ? 6.891 22.096 13.921 1.00 15.74 86 SER C C 1
ATOM 1653 O O . SER C 1 86 ? 7.741 22.158 14.814 1.00 14.74 86 SER C O 1
ATOM 1656 N N . ILE C 1 87 ? 5.738 21.449 14.057 1.00 14.59 87 ILE C N 1
ATOM 1657 C CA . ILE C 1 87 ? 5.394 20.754 15.283 1.00 15.17 87 ILE C CA 1
ATOM 1658 C C . ILE C 1 87 ? 6.371 19.594 15.537 1.00 15.89 87 ILE C C 1
ATOM 1659 O O . ILE C 1 87 ? 6.661 19.268 16.688 1.00 16.59 87 ILE C O 1
ATOM 1664 N N . ARG C 1 88 ? 6.901 18.998 14.467 1.00 14.77 88 ARG C N 1
ATOM 1665 C CA . ARG C 1 88 ? 7.891 17.919 14.597 1.00 14.67 88 ARG C CA 1
ATOM 1666 C C . ARG C 1 88 ? 9.202 18.418 15.189 1.00 15.60 88 ARG C C 1
ATOM 1667 O O . ARG C 1 88 ? 9.742 17.809 16.112 1.00 14.56 88 ARG C O 1
ATOM 1675 N N . LYS C 1 89 ? 9.732 19.506 14.639 1.00 15.25 89 LYS C N 1
ATOM 1676 C CA . LYS C 1 89 ? 10.947 20.092 15.197 1.00 16.10 89 LYS C CA 1
ATOM 1677 C C . LYS C 1 89 ? 10.690 20.492 16.648 1.00 16.00 89 LYS C C 1
ATOM 1678 O O . LYS C 1 89 ? 11.552 20.316 17.515 1.00 16.33 89 LYS C O 1
ATOM 1684 N N . ALA C 1 90 ? 9.492 21.015 16.906 1.00 14.99 90 ALA C N 1
ATOM 1685 C CA . ALA C 1 90 ? 9.124 21.475 18.237 1.00 15.83 90 ALA C CA 1
ATOM 1686 C C . ALA C 1 90 ? 9.211 20.344 19.240 1.00 16.47 90 ALA C C 1
ATOM 1687 O O . ALA C 1 90 ? 9.728 20.521 20.342 1.00 17.23 90 ALA C O 1
ATOM 1689 N N . PHE C 1 91 ? 8.700 19.181 18.853 1.00 16.80 91 PHE C N 1
ATOM 1690 C CA . PHE C 1 91 ? 8.710 18.011 19.721 1.00 17.06 91 PHE C CA 1
ATOM 1691 C C . PHE C 1 91 ? 10.132 17.606 20.076 1.00 16.24 91 PHE C C 1
ATOM 1692 O O . PHE C 1 91 ? 10.408 17.210 21.203 1.00 16.95 91 PHE C O 1
ATOM 1700 N N . ILE C 1 92 ? 11.026 17.680 19.097 1.00 15.30 92 ILE C N 1
ATOM 1701 C CA . ILE C 1 92 ? 12.423 17.357 19.319 1.00 15.13 92 ILE C CA 1
ATOM 1702 C C . ILE C 1 92 ? 13.029 18.365 20.279 1.00 16.61 92 ILE C C 1
ATOM 1703 O O . ILE C 1 92 ? 13.672 17.986 21.255 1.00 15.32 92 ILE C O 1
ATOM 1708 N N . THR C 1 93 ? 12.807 19.648 20.001 1.00 15.80 93 THR C N 1
ATOM 1709 C CA . THR C 1 93 ? 13.284 20.723 20.868 1.00 16.89 93 THR C CA 1
ATOM 1710 C C . THR C 1 93 ? 12.866 20.501 22.320 1.00 17.55 93 THR C C 1
ATOM 1711 O O . THR C 1 93 ? 13.710 20.374 23.209 1.00 18.21 93 THR C O 1
ATOM 1715 N N . SER C 1 94 ? 11.559 20.443 22.553 1.00 16.91 94 SER C N 1
ATOM 1716 C CA . SER C 1 94 ? 11.030 20.257 23.894 1.00 17.36 94 SER C CA 1
ATOM 1717 C C . SER C 1 94 ? 11.581 18.992 24.542 1.00 18.29 94 SER C C 1
ATOM 1718 O O . SER C 1 94 ? 12.092 19.037 25.662 1.00 18.87 94 SER C O 1
ATOM 1721 N N . THR C 1 95 ? 11.490 17.868 23.836 1.00 16.39 95 THR C N 1
ATOM 1722 C CA . THR C 1 95 ? 11.905 16.591 24.407 1.00 17.76 95 THR C CA 1
ATOM 1723 C C . THR C 1 95 ? 13.395 16.558 24.741 1.00 18.04 95 THR C C 1
ATOM 1724 O O . THR C 1 95 ? 13.802 15.917 25.701 1.00 17.81 95 THR C O 1
ATOM 1728 N N . ARG C 1 96 ? 14.218 17.248 23.964 1.00 16.58 96 ARG C N 1
ATOM 1729 C CA . ARG C 1 96 ? 15.625 17.316 24.326 1.00 18.59 96 ARG C CA 1
ATOM 1730 C C . ARG C 1 96 ? 15.785 18.063 25.640 1.00 19.50 96 ARG C C 1
ATOM 1731 O O . ARG C 1 96 ? 16.592 17.687 26.484 1.00 19.71 96 ARG C O 1
ATOM 1739 N N . GLN C 1 97 ? 14.999 19.119 25.800 1.00 17.95 97 GLN C N 1
ATOM 1740 C CA . GLN C 1 97 ? 15.050 19.958 26.987 1.00 20.52 97 GLN C CA 1
ATOM 1741 C C . GLN C 1 97 ? 14.513 19.220 28.208 1.00 19.78 97 GLN C C 1
ATOM 1742 O O . GLN C 1 97 ? 14.971 19.442 29.330 1.00 20.52 97 GLN C O 1
ATOM 1748 N N . VAL C 1 98 ? 13.546 18.334 27.992 1.00 20.78 98 VAL C N 1
ATOM 1749 C CA . VAL C 1 98 ? 13.018 17.528 29.084 1.00 19.06 98 VAL C CA 1
ATOM 1750 C C . VAL C 1 98 ? 14.058 16.531 29.568 1.00 20.76 98 VAL C C 1
ATOM 1751 O O . VAL C 1 98 ? 14.222 16.321 30.770 1.00 22.44 98 VAL C O 1
ATOM 1755 N N . VAL C 1 99 ? 14.755 15.904 28.630 1.00 18.68 99 VAL C N 1
ATOM 1756 C CA . VAL C 1 99 ? 15.777 14.932 28.984 1.00 20.45 99 VAL C CA 1
ATOM 1757 C C . VAL C 1 99 ? 16.945 15.624 29.678 1.00 21.75 99 VAL C C 1
ATOM 1758 O O . VAL C 1 99 ? 17.347 15.230 30.771 1.00 21.37 99 VAL C O 1
ATOM 1762 N N . ARG C 1 100 ? 17.480 16.665 29.048 1.00 21.25 100 ARG C N 1
ATOM 1763 C CA . ARG C 1 100 ? 18.577 17.419 29.645 1.00 21.24 100 ARG C CA 1
ATOM 1764 C C . ARG C 1 100 ? 18.273 17.822 31.082 1.00 20.44 100 ARG C C 1
ATOM 1765 O O . ARG C 1 100 ? 19.128 17.688 31.949 1.00 21.86 100 ARG C O 1
ATOM 1773 N N . ASP C 1 101 ? 17.055 18.297 31.337 1.00 21.08 101 ASP C N 1
ATOM 1774 C CA . ASP C 1 101 ? 16.692 18.778 32.670 1.00 20.91 101 ASP C CA 1
ATOM 1775 C C . ASP C 1 101 ? 16.770 17.680 33.719 1.00 22.19 101 ASP C C 1
ATOM 1776 O O . ASP C 1 101 ? 17.225 17.918 34.837 1.00 22.55 101 ASP C O 1
ATOM 1781 N N . MET C 1 102 ? 16.304 16.487 33.367 1.00 22.46 102 MET C N 1
ATOM 1782 C CA . MET C 1 102 ? 16.372 15.355 34.283 1.00 22.02 102 MET C CA 1
ATOM 1783 C C . MET C 1 102 ? 17.826 15.031 34.614 1.00 22.19 102 MET C C 1
ATOM 1784 O O . MET C 1 102 ? 18.182 14.891 35.782 1.00 22.41 102 MET C O 1
ATOM 1789 N N . LYS C 1 103 ? 18.667 14.932 33.589 1.00 20.87 103 LYS C N 1
ATOM 1790 C CA . LYS C 1 103 ? 20.072 14.592 33.800 1.00 21.82 103 LYS C CA 1
ATOM 1791 C C . LYS C 1 103 ? 20.776 15.575 34.731 1.00 22.82 103 LYS C C 1
ATOM 1792 O O . LYS C 1 103 ? 21.615 15.178 35.536 1.00 22.00 103 LYS C O 1
ATOM 1798 N N . ASP C 1 104 ? 20.429 16.854 34.615 1.00 23.09 104 ASP C N 1
ATOM 1799 C CA . ASP C 1 104 ? 21.014 17.887 35.467 1.00 22.56 104 ASP C CA 1
ATOM 1800 C C . ASP C 1 104 ? 20.626 17.693 36.926 1.00 22.62 104 ASP C C 1
ATOM 1801 O O . ASP C 1 104 ? 21.468 17.778 37.815 1.00 23.34 104 ASP C O 1
ATOM 1806 N N . GLN C 1 105 ? 19.349 17.437 37.174 1.00 21.99 105 GLN C N 1
ATOM 1807 C CA . GLN C 1 105 ? 18.907 17.148 38.525 1.00 21.18 105 GLN C CA 1
ATOM 1808 C C . GLN C 1 105 ? 19.562 15.875 39.038 1.00 23.81 105 GLN C C 1
ATOM 1809 O O . GLN C 1 105 ? 19.827 15.746 40.232 1.00 24.63 105 GLN C O 1
ATOM 1815 N N . MET C 1 106 ? 19.822 14.933 38.134 1.00 23.68 106 MET C N 1
ATOM 1816 C CA . MET C 1 106 ? 20.477 13.685 38.519 1.00 22.82 106 MET C CA 1
ATOM 1817 C C . MET C 1 106 ? 21.947 13.913 38.843 1.00 25.51 106 MET C C 1
ATOM 1818 O O . MET C 1 106 ? 22.545 13.154 39.605 1.00 27.53 106 MET C O 1
ATOM 1823 N N . SER C 1 107 ? 22.531 14.954 38.261 1.00 23.90 107 SER C N 1
ATOM 1824 C CA . SER C 1 107 ? 23.941 15.240 38.481 1.00 25.66 107 SER C CA 1
ATOM 1825 C C . SER C 1 107 ? 24.187 15.965 39.803 1.00 26.08 107 SER C C 1
ATOM 1826 O O . SER C 1 107 ? 25.187 15.716 40.474 1.00 29.13 107 SER C O 1
ATOM 1829 N N . THR C 1 108 ? 23.269 16.852 40.178 1.00 26.55 108 THR C N 1
ATOM 1830 C CA . THR C 1 108 ? 23.404 17.632 41.403 1.00 26.63 108 THR C CA 1
ATOM 1831 C C . THR C 1 108 ? 22.873 16.884 42.621 1.00 29.81 108 THR C C 1
ATOM 1832 O O . THR C 1 108 ? 23.421 16.998 43.719 1.00 31.11 108 THR C O 1
ATOM 1836 N N . SER C 1 109 ? 21.802 16.122 42.425 1.00 27.47 109 SER C N 1
ATOM 1837 C CA . SER C 1 109 ? 21.107 15.484 43.536 1.00 29.22 109 SER C CA 1
ATOM 1838 C C . SER C 1 109 ? 21.688 14.111 43.849 1.00 29.35 109 S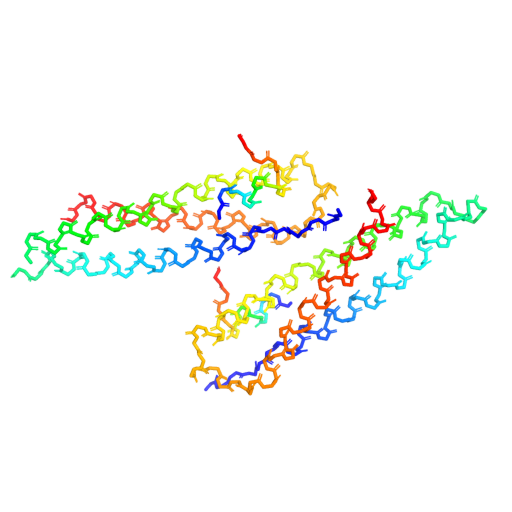ER C C 1
ATOM 1839 O O . SER C 1 109 ? 22.219 13.889 44.940 1.00 34.44 109 SER C O 1
ATOM 1842 N N . ALA D 2 1 ? 11.453 2.520 16.373 1.00 22.84 33 ALA D N 1
ATOM 1843 C CA . ALA D 2 1 ? 12.576 1.713 15.910 1.00 21.19 33 ALA D CA 1
ATOM 1844 C C . ALA D 2 1 ? 13.435 2.478 14.901 1.00 21.23 33 ALA D C 1
ATOM 1845 O O . ALA D 2 1 ? 12.925 3.253 14.084 1.00 19.80 33 ALA D O 1
ATOM 1847 N N . HIS D 2 2 ? 14.745 2.262 14.979 1.00 20.33 34 HIS D N 1
ATOM 1848 C CA . HIS D 2 2 ? 15.683 2.789 13.995 1.00 19.18 34 HIS D CA 1
ATOM 1849 C C . HIS D 2 2 ? 15.366 2.197 12.629 1.00 18.01 34 HIS D C 1
ATOM 1850 O O . HIS D 2 2 ? 15.607 2.818 11.594 1.00 18.63 34 HIS D O 1
ATOM 1857 N N . GLY D 2 3 ? 14.814 0.989 12.642 1.00 18.30 35 GLY D N 1
ATOM 1858 C CA . GLY D 2 3 ? 14.514 0.259 11.425 1.00 18.92 35 GLY D CA 1
ATOM 1859 C C . GLY D 2 3 ? 13.353 0.828 10.640 1.00 17.03 35 GLY D C 1
ATOM 1860 O O . GLY D 2 3 ? 13.367 0.822 9.416 1.00 17.72 35 GLY D O 1
ATOM 1861 N N . MET D 2 4 ? 12.335 1.315 11.333 1.00 16.26 36 MET D N 1
ATOM 1862 C CA . MET D 2 4 ? 11.210 1.929 10.644 1.00 16.67 36 MET D CA 1
ATOM 1863 C C . MET D 2 4 ? 11.618 3.211 9.936 1.00 17.23 36 MET D C 1
ATOM 1864 O O . MET D 2 4 ? 11.319 3.405 8.759 1.00 16.21 36 MET D O 1
ATOM 1869 N N . LEU D 2 5 ? 12.285 4.101 10.658 1.00 16.22 37 LEU D N 1
ATOM 1870 C CA . LEU D 2 5 ? 12.679 5.369 10.072 1.00 15.36 37 LEU D CA 1
ATOM 1871 C C . LEU D 2 5 ? 13.612 5.124 8.893 1.00 17.55 37 LEU D C 1
ATOM 1872 O O . LEU D 2 5 ? 13.553 5.829 7.891 1.00 17.37 37 LEU D O 1
ATOM 1877 N N . LYS D 2 6 ? 14.450 4.100 9.012 1.00 17.64 38 LYS D N 1
ATOM 1878 C CA . LYS D 2 6 ? 15.436 3.764 7.989 1.00 19.14 38 LYS D CA 1
ATOM 1879 C C . LYS D 2 6 ? 14.778 3.383 6.669 1.00 20.35 38 LYS D C 1
ATOM 1880 O O . LYS D 2 6 ? 15.285 3.706 5.598 1.00 21.60 38 LYS D O 1
ATOM 1886 N N . LEU D 2 7 ? 13.656 2.678 6.760 1.00 18.37 39 LEU D N 1
ATOM 1887 C CA . LEU D 2 7 ? 12.887 2.280 5.587 1.00 19.21 39 LEU D CA 1
ATOM 1888 C C . LEU D 2 7 ? 12.261 3.489 4.885 1.00 18.91 39 LEU D C 1
ATOM 1889 O O . LEU D 2 7 ? 12.362 3.636 3.669 1.00 20.55 39 LEU D O 1
ATOM 1894 N N . TYR D 2 8 ? 11.599 4.346 5.655 1.00 16.73 40 TYR D N 1
ATOM 1895 C CA . TYR D 2 8 ? 10.828 5.448 5.082 1.00 17.05 40 TYR D CA 1
ATOM 1896 C C . TYR D 2 8 ? 11.694 6.600 4.595 1.00 17.37 40 TYR D C 1
ATOM 1897 O O . TYR D 2 8 ? 11.387 7.225 3.579 1.00 16.60 40 TYR D O 1
ATOM 1906 N N . TYR D 2 9 ? 12.764 6.884 5.335 1.00 16.58 41 TYR D N 1
ATOM 1907 C CA . TYR D 2 9 ? 13.588 8.066 5.099 1.00 17.50 41 TYR D CA 1
ATOM 1908 C C . TYR D 2 9 ? 14.984 7.732 4.558 1.00 18.43 41 TYR D C 1
ATOM 1909 O O . TYR D 2 9 ? 15.713 8.618 4.110 1.00 18.96 41 TYR D O 1
ATOM 1918 N N . GLY D 2 10 ? 15.352 6.461 4.611 1.00 19.42 42 GLY D N 1
ATOM 1919 C CA . GLY D 2 10 ? 16.655 6.021 4.150 1.00 21.72 42 GLY D CA 1
ATOM 1920 C C . GLY D 2 10 ? 17.766 6.382 5.115 1.00 23.50 42 GLY D C 1
ATOM 1921 O O . GLY D 2 10 ? 18.881 6.688 4.690 1.00 26.88 42 GLY D O 1
ATOM 1922 N N . LEU D 2 11 ? 17.465 6.356 6.411 1.00 23.12 43 LEU D N 1
ATOM 1923 C CA . LEU D 2 11 ? 18.461 6.648 7.449 1.00 24.43 43 LEU D CA 1
ATOM 1924 C C . LEU D 2 11 ? 19.644 5.689 7.387 1.00 26.83 43 LEU D C 1
ATOM 1925 O O . LEU D 2 11 ? 19.511 4.559 6.920 1.00 28.87 43 LEU D O 1
ATOM 1930 N N . SER D 2 12 ? 20.793 6.136 7.885 1.00 26.24 44 SER D N 1
ATOM 1931 C CA . SER D 2 12 ? 22.011 5.331 7.854 1.00 25.42 44 SER D CA 1
ATOM 1932 C C . SER D 2 12 ? 23.221 6.196 8.186 1.00 27.14 44 SER D C 1
ATOM 1933 O O . SER D 2 12 ? 23.211 7.405 7.950 1.00 25.64 44 SER D O 1
#

CATH classification: 1.20.58.90

Solvent-accessible surface area: 14077 Å² total; per-residue (Å²): 126,113,104,130,32,12,3,128,51,0,53,32,71,0,84,138,14,15,91,69,0,85,44,27,33,110,89,42,49,69,2,80,121,77,107,97,97,17,76,162,122,63,34,66,146,2,31,64,51,0,49,71,24,5,68,45,0,42,37,13,4,25,9,0,34,24,1,12,70,46,7,92,90,64,84,217,134,15,133,43,87,76,95,70,26,65,93,16,81,60,18,3,89,61,10,52,90,55,4,64,70,10,43,51,110,32,93,149,44,40,46,69,0,99,136,39,7,50,11,94,97,23,104,62,22,16,4,23,62,0,23,26,75,1,39,146,18,15,100,48,0,84,38,32,25,115,103,14,33,92,36,61,127,130,166,128,164,125,70,52,64,166,4,35,88,49,0,129,59,11,18,139,45,0,93,136,21,4,94,9,0,52,82,0,8,72,52,6,87,88,70,90,146,142,19,25,37,28,82,73,7,22,58,66,10,86,51,22,4,96,65,10,91,101,52,14,157,71,10,98,90,90,36,101,126,84,55,60,33,58,0,80,122,37,15,55,3,124

GO terms:
  GO:0031201 SNARE complex (C, IDA)
  GO:0032456 endocytic recycling (P, IMP)
  GO:0005515 protein binding (F, IPI)
  GO:0032588 trans-Golgi network membrane (C, TAS)
  GO:0000139 Golgi membrane (C,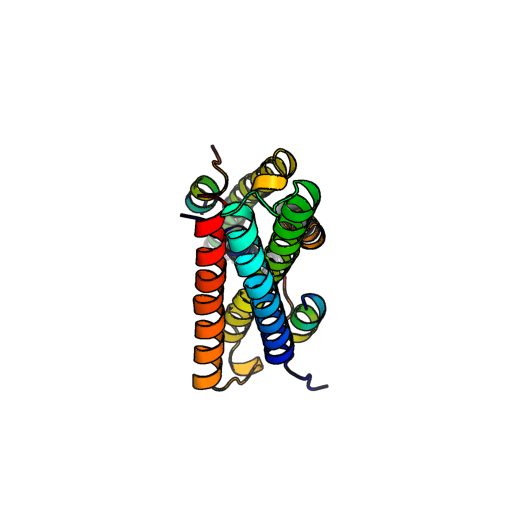 TAS)
  GO:0005794 Golgi apparatus (C, IDA)
  GO:0048471 perinuclear region of cytoplasm (C, IDA)
  GO:0005769 early endosome (C, IDA)
  GO:0005802 trans-Golgi network (C, IDA)
  GO:0000139 Golgi membrane (C, EXP)
  GO:0005886 plasma membrane (C, TAS)
  GO:0030136 clathrin-coated vesicle (C, TAS)
  GO:0042147 retrograde transport, endosome to Golgi (P, IMP)
  GO:0032880 regulation of protein localization (P, IMP)
  GO:0006906 vesicle fusion (P, IPI)
  GO:0019905 syntaxin binding (F, IPI)

InterPro domains:
  IPR000727 Target SNARE coiled-coil homology domain [PF05739] (200-251)
  IPR000727 Target SNARE coiled-coil homology domain [PS50192] (163-225)
  IPR000727 Target SNARE coiled-coil homology domain [SM00397] (158-225)
  IPR006012 Syntaxin/epimorphin, conserved site [PS00914] (169-208)
  IPR010989 SNARE [SSF47661] (4-107)
  IPR015260 Syntaxin 6/10/61, N-terminal [PF09177] (5-103)

Sequence (238 aa):
GAMEDPFFVVKGEVQKAVNTAQGLFQRWTELLQDPSTATREEIDWTTNELRNNLRSIEWDLEDLDETISIVEANPRKFNLDATELSIRKAFITSTRQVVRDMKDQMSTAHGMLKLYYGLSGAMEDPFFVVKGEVQKAVNTAQGLFQRWTELLQDPTREEIDWTTNELRNNLRSIIEWDLEDLDETISIVEANPRKFNLDATELSIRKAFITSTRQVVRDMKDQMSTSAHGMLKLYYGLS

Nearest PDB structures (foldseek):
  4j2c-assembly1_A  TM=1.009E+00  e=2.372E-15  Homo sapiens
  4j2c-assembly2_C  TM=1.003E+00  e=5.114E-13  Homo sapiens
  1lvf-assembly1_A  TM=9.519E-01  e=9.231E-13  Rattus norvegicus
  1lvf-assembly2_B  TM=9.594E-01  e=5.427E-12  Rattus norvegicus
  4dnd-assembly1_A  TM=9.588E-01  e=6.113E-09  Homo sapiens